Protein AF-W3VFC2-F1 (afdb_monomer)

Structure (mmCIF, N/CA/C/O backbone):
data_AF-W3VFC2-F1
#
_entry.id   AF-W3VFC2-F1
#
loop_
_atom_site.group_PDB
_atom_site.id
_atom_site.type_symbol
_atom_site.label_atom_id
_atom_site.label_alt_id
_atom_site.label_comp_id
_atom_site.label_asym_id
_atom_site.label_entity_id
_atom_site.label_seq_id
_atom_site.pdbx_PDB_ins_code
_atom_site.Cartn_x
_atom_site.Cartn_y
_atom_site.Cartn_z
_atom_site.occupancy
_atom_site.B_iso_or_equiv
_atom_site.auth_seq_id
_atom_site.auth_comp_id
_atom_site.auth_asym_id
_atom_site.auth_atom_id
_atom_site.pdbx_PDB_model_num
ATOM 1 N N . MET A 1 1 ? 10.521 -42.143 -81.896 1.00 33.47 1 MET A N 1
ATOM 2 C CA . MET A 1 1 ? 11.854 -41.775 -81.392 1.00 33.47 1 MET A CA 1
ATOM 3 C C . MET A 1 1 ? 11.714 -40.444 -80.685 1.00 33.47 1 MET A C 1
ATOM 5 O O . MET A 1 1 ? 11.110 -39.554 -81.259 1.00 33.47 1 MET A O 1
ATOM 9 N N . GLU A 1 2 ? 12.206 -40.425 -79.449 1.00 37.00 2 GLU A N 1
ATOM 10 C CA . GLU A 1 2 ? 12.542 -39.294 -78.570 1.00 37.00 2 GLU A CA 1
ATOM 11 C C . GLU A 1 2 ? 11.484 -38.229 -78.195 1.00 37.00 2 GLU A C 1
ATOM 13 O O . GLU A 1 2 ? 11.005 -37.481 -79.045 1.00 37.00 2 GLU A O 1
ATOM 18 N N . PRO A 1 3 ? 11.175 -38.105 -76.884 1.00 40.84 3 PRO A N 1
ATOM 19 C CA . PRO A 1 3 ? 10.612 -36.912 -76.263 1.00 40.84 3 PRO A CA 1
ATOM 20 C C . PRO A 1 3 ? 11.741 -35.994 -75.752 1.00 40.84 3 PRO A C 1
ATOM 22 O O . PRO A 1 3 ? 12.761 -36.477 -75.265 1.00 40.84 3 PRO A O 1
ATOM 25 N N . GLY A 1 4 ? 11.562 -34.673 -75.790 1.00 32.09 4 GLY A N 1
ATOM 26 C CA . GLY A 1 4 ? 12.553 -33.745 -75.243 1.00 32.09 4 GLY A CA 1
ATOM 27 C C . GLY A 1 4 ? 11.955 -32.399 -74.852 1.00 32.09 4 GLY A C 1
ATOM 28 O O . GLY A 1 4 ? 11.357 -31.730 -75.689 1.00 32.09 4 GLY A O 1
ATOM 29 N N . GLY A 1 5 ? 12.148 -32.013 -73.586 1.00 32.62 5 GLY A N 1
ATOM 30 C CA . GLY A 1 5 ? 11.971 -30.637 -73.112 1.00 32.62 5 GLY A CA 1
ATOM 31 C C . GLY A 1 5 ? 11.166 -30.482 -71.821 1.00 32.62 5 GLY A C 1
ATOM 32 O O . GLY A 1 5 ? 10.110 -29.862 -71.839 1.00 32.62 5 GLY A O 1
ATOM 33 N N . SER A 1 6 ? 11.643 -31.035 -70.700 1.00 37.56 6 SER A N 1
ATOM 34 C CA . SER A 1 6 ? 11.156 -30.686 -69.358 1.00 37.56 6 SER A CA 1
ATOM 35 C C . SER A 1 6 ? 11.934 -29.482 -68.814 1.00 37.56 6 SER A C 1
ATOM 37 O O . SER A 1 6 ? 13.111 -29.615 -68.474 1.00 37.56 6 SER A O 1
ATOM 39 N N . ASP A 1 7 ? 11.281 -28.328 -68.692 1.00 37.72 7 ASP A N 1
ATOM 40 C CA . ASP A 1 7 ? 11.824 -27.158 -67.993 1.00 37.72 7 ASP A CA 1
ATOM 41 C C . ASP A 1 7 ? 11.772 -27.374 -66.471 1.00 37.72 7 ASP A C 1
ATOM 43 O O . ASP A 1 7 ? 10.771 -27.097 -65.805 1.00 37.72 7 ASP A O 1
ATOM 47 N N . ALA A 1 8 ? 12.868 -27.877 -65.903 1.00 37.66 8 ALA A N 1
ATOM 48 C CA . ALA A 1 8 ? 13.096 -27.880 -64.463 1.00 37.66 8 ALA A CA 1
ATOM 49 C C . ALA A 1 8 ? 13.637 -26.507 -64.023 1.00 37.66 8 ALA A C 1
ATOM 51 O O . ALA A 1 8 ? 14.752 -26.117 -64.370 1.00 37.66 8 ALA A O 1
ATOM 52 N N . LYS A 1 9 ? 12.848 -25.764 -63.237 1.00 41.38 9 LYS A N 1
ATOM 53 C CA . LYS A 1 9 ? 13.334 -24.592 -62.489 1.00 41.38 9 LYS A CA 1
ATOM 54 C C . LYS A 1 9 ? 14.270 -25.048 -61.358 1.00 41.38 9 LYS A C 1
ATOM 56 O O . LYS A 1 9 ? 13.951 -26.033 -60.697 1.00 41.38 9 LYS A O 1
ATOM 61 N N . PRO A 1 10 ? 15.365 -24.322 -61.070 1.00 39.78 10 PRO A N 1
ATOM 62 C CA . PRO A 1 10 ? 16.246 -24.662 -59.962 1.00 39.78 10 PRO A CA 1
ATOM 63 C C . PRO A 1 10 ? 15.586 -24.328 -58.617 1.00 39.78 10 PRO A C 1
ATOM 65 O O . PRO A 1 10 ? 15.139 -23.199 -58.389 1.00 39.78 10 PRO A O 1
ATOM 68 N N . GLU A 1 11 ? 15.539 -25.321 -57.730 1.00 36.31 11 GLU A N 1
ATOM 69 C CA . GLU A 1 11 ? 15.162 -25.171 -56.325 1.00 36.31 11 GLU A CA 1
ATOM 70 C C . GLU A 1 11 ? 16.156 -24.242 -55.613 1.00 36.31 11 GLU A C 1
ATOM 72 O O . GLU A 1 11 ? 17.374 -24.411 -55.695 1.00 36.31 11 GLU A O 1
ATOM 77 N N . ARG A 1 12 ? 15.636 -23.224 -54.916 1.00 42.03 12 ARG A N 1
ATOM 78 C CA . ARG A 1 12 ? 16.442 -22.401 -54.007 1.00 42.03 12 ARG A CA 1
ATOM 79 C C . ARG A 1 12 ? 16.712 -23.186 -52.716 1.00 42.03 12 ARG A C 1
ATOM 81 O O . ARG A 1 12 ? 15.800 -23.865 -52.246 1.00 42.03 12 ARG A O 1
ATOM 88 N N . PRO A 1 13 ? 17.906 -23.056 -52.108 1.00 39.75 13 PRO A N 1
ATOM 89 C CA . PRO A 1 13 ? 18.219 -23.702 -50.836 1.00 39.75 13 PRO A CA 1
ATOM 90 C C . PRO A 1 13 ? 17.246 -23.252 -49.744 1.00 39.75 13 PRO A C 1
ATOM 92 O O . PRO A 1 13 ? 16.913 -22.067 -49.665 1.00 39.75 13 PRO A O 1
ATOM 95 N N . GLY A 1 14 ? 16.795 -24.213 -48.935 1.00 38.19 14 GLY A N 1
ATOM 96 C CA . GLY A 1 14 ? 15.775 -24.036 -47.907 1.00 38.19 14 GLY A CA 1
ATOM 97 C C . GLY A 1 14 ? 16.052 -22.862 -46.970 1.00 38.19 14 GLY A C 1
ATOM 98 O O . GLY A 1 14 ? 17.162 -22.700 -46.460 1.00 38.19 14 GLY A O 1
ATOM 99 N N . GLU A 1 15 ? 15.016 -22.053 -46.739 1.00 39.84 15 GLU A N 1
ATOM 100 C CA . GLU A 1 15 ? 15.002 -21.103 -45.630 1.00 39.84 15 GLU A CA 1
ATOM 101 C C . GLU A 1 15 ? 15.266 -21.872 -44.323 1.00 39.84 15 GLU A C 1
ATOM 103 O O . GLU A 1 15 ? 14.668 -22.935 -44.113 1.00 39.84 15 GLU A O 1
ATOM 108 N N . PRO A 1 16 ? 16.142 -21.371 -43.433 1.00 44.03 16 PRO A N 1
ATOM 109 C CA . PRO A 1 16 ? 16.277 -21.953 -42.108 1.00 44.03 16 PRO A CA 1
ATOM 110 C C . PRO A 1 16 ? 14.912 -21.914 -41.400 1.00 44.03 16 PRO A C 1
ATOM 112 O O . PRO A 1 16 ? 14.125 -20.992 -41.652 1.00 44.03 16 PRO A O 1
ATOM 115 N N . PRO A 1 17 ? 14.608 -22.892 -40.525 1.00 39.16 17 PRO A N 1
ATOM 116 C CA . PRO A 1 17 ? 13.325 -22.953 -39.842 1.00 39.16 17 PRO A CA 1
ATOM 117 C C . PRO A 1 17 ? 13.061 -21.617 -39.153 1.00 39.16 17 PRO A C 1
ATOM 119 O O . PRO A 1 17 ? 13.861 -21.174 -38.328 1.00 39.16 17 PRO A O 1
ATOM 122 N N . ARG A 1 18 ? 11.957 -20.955 -39.518 1.00 39.84 18 ARG A N 1
ATOM 123 C CA . ARG A 1 18 ? 11.511 -19.754 -38.813 1.00 39.84 18 ARG A CA 1
ATOM 124 C C . ARG A 1 18 ? 11.304 -20.143 -37.359 1.00 39.84 18 ARG A C 1
ATOM 126 O O . ARG A 1 18 ? 10.445 -20.976 -37.067 1.00 39.84 18 ARG A O 1
ATOM 133 N N . GLU A 1 19 ? 12.099 -19.551 -36.470 1.00 35.97 19 GLU A N 1
ATOM 134 C CA . GLU A 1 19 ? 11.816 -19.593 -35.042 1.00 35.97 19 GLU A CA 1
ATOM 135 C C . GLU A 1 19 ? 10.344 -19.203 -34.843 1.00 35.97 19 GLU A C 1
ATOM 137 O O . GLU A 1 19 ? 9.877 -18.246 -35.480 1.00 35.97 19 GLU A O 1
ATOM 142 N N . PRO A 1 20 ? 9.583 -19.939 -34.012 1.00 32.72 20 PRO A N 1
ATOM 143 C CA . PRO A 1 20 ? 8.235 -19.522 -33.679 1.00 32.72 20 PRO A CA 1
ATOM 144 C C . PRO A 1 20 ? 8.310 -18.087 -33.142 1.00 32.72 20 PRO A C 1
ATOM 146 O O . PRO A 1 20 ? 9.249 -17.761 -32.407 1.00 32.72 20 PRO A O 1
ATOM 149 N N . PRO A 1 21 ? 7.376 -17.203 -33.531 1.00 32.78 21 PRO A N 1
ATOM 150 C CA . PRO A 1 21 ? 7.400 -15.826 -33.069 1.00 32.78 21 PRO A CA 1
ATOM 151 C C . PRO A 1 21 ? 7.440 -15.845 -31.542 1.00 32.78 21 PRO A C 1
ATOM 153 O O . PRO A 1 21 ? 6.539 -16.399 -30.914 1.00 32.78 21 PRO A O 1
ATOM 156 N N . ARG A 1 22 ? 8.501 -15.274 -30.952 1.00 40.50 22 ARG A N 1
ATOM 157 C CA . ARG A 1 22 ? 8.545 -15.009 -29.512 1.00 40.50 22 ARG A CA 1
ATOM 158 C C . ARG A 1 22 ? 7.246 -14.293 -29.178 1.00 40.50 22 ARG A C 1
ATOM 160 O O . ARG A 1 22 ? 6.983 -13.239 -29.767 1.00 40.50 22 ARG A O 1
ATOM 167 N N . GLU A 1 23 ? 6.426 -14.890 -28.315 1.00 37.06 23 GLU A N 1
ATOM 168 C CA . GLU A 1 23 ? 5.219 -14.245 -27.810 1.00 37.06 23 GLU A CA 1
ATOM 169 C C . GLU A 1 23 ? 5.629 -12.849 -27.360 1.00 37.06 23 GLU A C 1
ATOM 171 O O . GLU A 1 23 ? 6.490 -12.672 -26.497 1.00 37.06 23 GLU A O 1
ATOM 176 N N . THR A 1 24 ? 5.127 -11.843 -28.066 1.00 46.38 24 THR A N 1
ATOM 177 C CA . THR A 1 24 ? 5.468 -10.459 -27.782 1.00 46.38 24 THR A CA 1
ATOM 178 C C . THR A 1 24 ? 4.823 -10.175 -26.443 1.00 46.38 24 THR A C 1
ATOM 180 O O . THR A 1 24 ? 3.599 -10.065 -26.378 1.00 46.38 24 THR A O 1
ATOM 183 N N . GLU A 1 25 ? 5.626 -10.138 -25.375 1.00 54.00 25 GLU A N 1
ATOM 184 C CA . GLU A 1 25 ? 5.139 -9.826 -24.036 1.00 54.00 25 GLU A CA 1
ATOM 185 C C . GLU A 1 25 ? 4.263 -8.578 -24.130 1.00 54.00 25 GLU A C 1
ATOM 187 O O . GLU A 1 25 ? 4.709 -7.500 -24.549 1.00 54.00 25 GLU A O 1
ATOM 192 N N . ARG A 1 26 ? 2.973 -8.753 -23.825 1.00 59.34 26 ARG A N 1
ATOM 193 C CA . ARG A 1 26 ? 2.005 -7.662 -23.813 1.00 59.34 26 ARG A CA 1
ATOM 194 C C . ARG A 1 26 ? 2.424 -6.732 -22.684 1.00 59.34 26 ARG A C 1
ATOM 196 O O . ARG A 1 26 ? 2.193 -7.032 -21.525 1.00 59.34 26 ARG A O 1
ATOM 203 N N . THR A 1 27 ? 3.107 -5.652 -23.030 1.00 61.19 27 THR A N 1
ATOM 204 C CA . THR A 1 27 ? 3.566 -4.605 -22.110 1.00 61.19 27 THR A CA 1
ATOM 205 C C . THR A 1 27 ? 2.562 -3.460 -22.105 1.00 61.19 27 THR A C 1
ATOM 207 O O . THR A 1 27 ? 1.835 -3.272 -23.088 1.00 61.19 27 THR A O 1
ATOM 210 N N . VAL A 1 28 ? 2.526 -2.657 -21.036 1.00 62.25 28 VAL A N 1
ATOM 211 C CA . VAL A 1 28 ? 1.750 -1.407 -21.036 1.00 62.25 28 VAL A CA 1
ATOM 212 C C . VAL A 1 28 ? 2.335 -0.449 -22.073 1.00 62.25 28 VAL A C 1
ATOM 214 O O . VAL A 1 28 ? 3.290 0.290 -21.822 1.00 62.25 28 VAL A O 1
ATOM 217 N N . ARG A 1 29 ? 1.727 -0.441 -23.259 1.00 62.16 29 ARG A N 1
ATOM 218 C CA . ARG A 1 29 ? 1.921 0.586 -24.281 1.00 62.16 29 ARG A CA 1
ATOM 219 C C . ARG A 1 29 ? 0.739 1.534 -24.229 1.00 62.16 29 ARG A C 1
ATOM 221 O O . ARG A 1 29 ? -0.320 1.242 -24.776 1.00 62.16 29 ARG A O 1
ATOM 228 N N . LEU A 1 30 ? 0.914 2.658 -23.536 1.00 61.59 30 LEU A N 1
ATOM 229 C CA . LEU A 1 30 ? -0.046 3.756 -23.588 1.00 61.59 30 LEU A CA 1
ATOM 230 C C . LEU A 1 30 ? 0.128 4.464 -24.937 1.00 61.59 30 LEU A C 1
ATOM 232 O O . LEU A 1 30 ? 0.836 5.469 -25.059 1.00 61.59 30 LEU A O 1
ATOM 236 N N . ASP A 1 31 ? -0.499 3.895 -25.965 1.00 55.12 31 ASP A N 1
ATOM 237 C CA . ASP A 1 31 ? -0.480 4.386 -27.340 1.00 55.12 31 ASP A CA 1
ATOM 238 C C . ASP A 1 31 ? -1.384 5.626 -27.459 1.00 55.12 31 ASP A C 1
ATOM 240 O O . ASP A 1 31 ? -2.518 5.566 -27.948 1.00 55.12 31 ASP A O 1
ATOM 244 N N . GLY A 1 32 ? -0.881 6.773 -26.995 1.00 48.44 32 GLY A N 1
ATOM 245 C CA . GLY A 1 32 ? -1.408 8.084 -27.381 1.00 48.44 32 GLY A CA 1
ATOM 246 C C . GLY A 1 32 ? -1.714 9.054 -26.241 1.00 48.44 32 GLY A C 1
ATOM 247 O O . GLY A 1 32 ? -2.781 9.025 -25.644 1.00 48.44 32 GLY A O 1
ATOM 248 N N . ARG A 1 33 ? -0.781 9.998 -26.063 1.00 47.88 33 ARG A N 1
ATOM 249 C CA . ARG A 1 33 ? -0.918 11.359 -25.510 1.00 47.88 33 ARG A CA 1
ATOM 250 C C . ARG A 1 33 ? -1.716 11.522 -24.222 1.00 47.88 33 ARG A C 1
ATOM 252 O O . ARG A 1 33 ? -2.817 12.062 -24.184 1.00 47.88 33 ARG A O 1
ATOM 259 N N . LEU A 1 34 ? -0.971 11.357 -23.146 1.00 51.03 34 LEU A N 1
ATOM 260 C CA . LEU A 1 34 ? -1.173 12.147 -21.950 1.00 51.03 34 LEU A CA 1
ATOM 261 C C . LEU A 1 34 ? -0.471 13.536 -22.020 1.00 51.03 34 LEU A C 1
ATOM 263 O O . LEU A 1 34 ? -0.164 14.131 -20.997 1.00 51.03 34 LEU A O 1
ATOM 267 N N . SER A 1 35 ? -0.196 14.095 -23.216 1.00 42.38 35 SER A N 1
ATOM 268 C CA . SER A 1 35 ? 0.345 15.463 -23.378 1.00 42.38 35 SER A CA 1
ATOM 269 C C . SER A 1 35 ? -0.738 16.526 -23.516 1.00 42.38 35 SER A C 1
ATOM 271 O O . SER A 1 35 ? -1.546 16.524 -24.442 1.00 42.38 35 SER A O 1
ATOM 273 N N . GLY A 1 36 ? -0.669 17.526 -22.639 1.00 45.62 36 GLY A N 1
ATOM 274 C CA . GLY A 1 36 ? -0.924 18.933 -22.964 1.00 45.62 36 GLY A CA 1
ATOM 275 C C . GLY A 1 36 ? -2.371 19.410 -23.119 1.00 45.62 36 GLY A C 1
ATOM 276 O O . GLY A 1 36 ? -2.608 20.586 -22.864 1.00 45.62 36 GLY A O 1
ATOM 277 N N . ARG A 1 37 ? -3.349 18.565 -23.486 1.00 48.34 37 ARG A N 1
ATOM 278 C CA . ARG A 1 37 ? -4.789 18.947 -23.503 1.00 48.34 37 ARG A CA 1
ATOM 279 C C . ARG A 1 37 ? -5.784 17.853 -23.072 1.00 48.34 37 ARG A C 1
ATOM 281 O O . ARG A 1 37 ? -6.972 18.147 -23.019 1.00 48.34 37 ARG A O 1
ATOM 288 N N . GLY A 1 38 ? 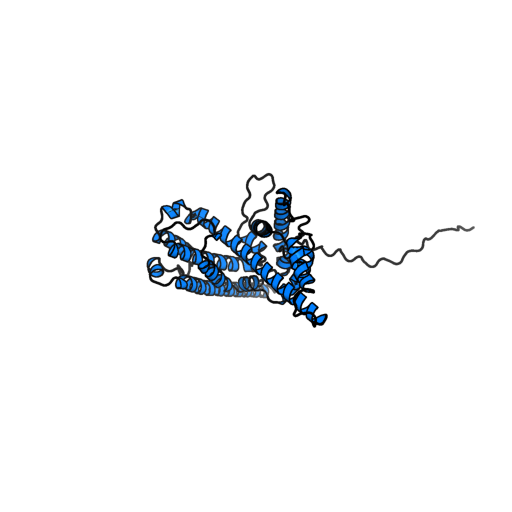-5.307 16.641 -22.754 1.00 53.94 38 GLY A N 1
ATOM 289 C CA . GLY A 1 38 ? -6.019 15.530 -22.089 1.00 53.94 38 GLY A CA 1
ATOM 290 C C . GLY A 1 38 ? -7.534 15.447 -22.304 1.00 53.94 38 GLY A C 1
ATOM 291 O O . GLY A 1 38 ? -8.294 15.791 -21.395 1.00 53.94 38 GLY A O 1
ATOM 292 N N . ARG A 1 39 ? -7.990 14.966 -23.471 1.00 62.88 39 ARG A N 1
ATOM 293 C CA . ARG A 1 39 ? -9.428 14.735 -23.670 1.00 62.88 39 ARG A CA 1
ATOM 294 C C . ARG A 1 39 ? -9.893 13.610 -22.729 1.00 62.88 39 ARG A C 1
ATOM 296 O O . ARG A 1 39 ? -9.151 12.650 -22.512 1.00 62.88 39 ARG A O 1
ATOM 303 N N . PRO A 1 40 ? -11.119 13.675 -22.179 1.00 67.88 40 PRO A N 1
ATOM 304 C CA . PRO A 1 40 ? -11.642 12.630 -21.291 1.00 67.88 40 PRO A CA 1
ATOM 305 C C . PRO A 1 40 ? -11.616 11.211 -21.889 1.00 67.88 40 PRO A C 1
ATOM 307 O O . PRO A 1 40 ? -11.478 10.229 -21.156 1.00 67.88 40 PRO A O 1
ATOM 310 N N . GLU A 1 41 ? -11.730 11.101 -23.213 1.00 71.38 41 GLU A N 1
ATOM 311 C CA . GLU A 1 41 ? -11.682 9.844 -23.968 1.00 71.38 41 GLU A CA 1
ATOM 312 C C . GLU A 1 41 ? -10.297 9.184 -23.906 1.00 71.38 41 GLU A C 1
ATOM 314 O O . GLU A 1 41 ? -10.212 7.989 -23.625 1.00 71.38 41 GLU A O 1
ATOM 319 N N . ASP A 1 42 ? -9.221 9.964 -24.042 1.00 70.31 42 ASP A N 1
ATOM 320 C CA . ASP A 1 42 ? -7.834 9.478 -23.983 1.00 70.31 42 ASP A CA 1
ATOM 321 C C . ASP A 1 42 ? -7.506 8.936 -22.586 1.00 70.31 42 ASP A C 1
ATOM 323 O O . ASP A 1 42 ? -6.965 7.843 -22.426 1.00 70.31 42 ASP A O 1
ATOM 327 N N . VAL A 1 43 ? -7.937 9.655 -21.544 1.00 69.62 43 VAL A N 1
ATOM 328 C CA . VAL A 1 43 ? -7.799 9.215 -20.146 1.00 69.62 43 VAL A CA 1
ATOM 329 C C . VAL A 1 43 ? -8.599 7.934 -19.890 1.00 69.62 43 VAL A C 1
ATOM 331 O O . VAL A 1 43 ? -8.170 7.065 -19.131 1.00 69.62 43 VAL A O 1
ATOM 334 N N . THR A 1 44 ? -9.772 7.797 -20.509 1.00 73.44 44 THR A N 1
ATOM 335 C CA . THR A 1 44 ? -10.604 6.592 -20.385 1.00 73.44 44 THR A CA 1
ATOM 336 C C . THR A 1 44 ? -9.956 5.399 -21.086 1.00 73.44 44 THR A C 1
ATOM 338 O O . THR A 1 44 ? -9.941 4.302 -20.524 1.00 73.44 44 THR A O 1
ATOM 341 N N . LYS A 1 45 ? -9.369 5.615 -22.268 1.00 75.69 45 LYS A N 1
ATOM 342 C CA . LYS A 1 45 ? -8.607 4.604 -23.006 1.00 75.69 45 LYS A CA 1
ATOM 343 C C . LYS A 1 45 ? -7.380 4.144 -22.211 1.00 75.69 45 LYS A C 1
ATOM 345 O O . LYS A 1 45 ? -7.250 2.949 -21.967 1.00 75.69 45 LYS A O 1
ATOM 350 N N . ALA A 1 46 ? -6.578 5.075 -21.693 1.00 74.62 46 ALA A N 1
ATOM 351 C CA . ALA A 1 46 ? -5.398 4.772 -20.879 1.00 74.62 46 ALA A CA 1
ATOM 352 C C . ALA A 1 46 ? -5.737 3.965 -19.612 1.00 74.62 46 ALA A C 1
ATOM 354 O O . ALA A 1 46 ? -5.056 2.999 -19.277 1.00 74.62 46 ALA A O 1
ATOM 355 N N . LYS A 1 47 ? -6.841 4.307 -18.929 1.00 75.25 47 LYS A N 1
ATOM 356 C CA . LYS A 1 47 ? -7.343 3.532 -17.776 1.00 75.25 47 LYS A CA 1
ATOM 357 C C . LYS A 1 47 ? -7.676 2.093 -18.149 1.00 75.25 47 LYS A C 1
ATOM 359 O O . LYS A 1 47 ? -7.415 1.189 -17.362 1.00 75.25 47 LYS A O 1
ATOM 364 N N . ARG A 1 48 ? -8.265 1.885 -19.329 1.00 76.25 48 ARG A N 1
ATOM 365 C CA . ARG A 1 48 ? -8.603 0.552 -19.828 1.00 76.25 48 ARG A CA 1
ATOM 366 C C . ARG A 1 48 ? -7.353 -0.243 -20.196 1.00 76.25 48 ARG A C 1
ATOM 368 O O . ARG A 1 48 ? -7.272 -1.403 -19.818 1.00 76.25 48 ARG A O 1
ATOM 375 N N . GLU A 1 49 ? -6.408 0.369 -20.903 1.00 79.44 49 GLU A N 1
ATOM 376 C CA . GLU A 1 49 ? -5.150 -0.274 -21.306 1.00 79.44 49 GLU A CA 1
ATOM 377 C C . GLU A 1 49 ? -4.335 -0.723 -20.085 1.00 79.44 49 GLU A C 1
ATOM 379 O O . GLU A 1 49 ? -3.957 -1.889 -20.013 1.00 79.44 49 GLU A O 1
ATOM 384 N N . ILE A 1 50 ? -4.164 0.146 -19.080 1.00 80.81 50 ILE A N 1
ATOM 385 C CA . ILE A 1 50 ? -3.471 -0.214 -17.831 1.00 80.81 50 ILE A CA 1
ATOM 386 C C . ILE A 1 50 ? -4.199 -1.330 -17.074 1.00 80.81 50 ILE A C 1
ATOM 388 O O . ILE A 1 50 ? -3.557 -2.266 -16.610 1.00 80.81 50 ILE A O 1
ATOM 392 N N . ALA A 1 51 ? -5.528 -1.264 -16.951 1.00 77.94 51 ALA A N 1
ATOM 393 C CA . ALA A 1 51 ? -6.275 -2.299 -16.236 1.00 77.94 51 ALA A CA 1
ATOM 394 C C . ALA A 1 51 ? -6.141 -3.677 -16.910 1.00 77.94 51 ALA A C 1
ATOM 396 O O . ALA A 1 51 ? -5.899 -4.665 -16.225 1.00 77.94 51 ALA A O 1
ATOM 397 N N . LEU A 1 52 ? -6.252 -3.733 -18.244 1.00 81.75 52 LEU A N 1
ATOM 398 C CA . LEU A 1 52 ? -6.084 -4.975 -19.009 1.00 81.75 52 LEU A CA 1
ATOM 399 C C . LEU A 1 52 ? -4.673 -5.546 -18.873 1.00 81.75 52 LEU A C 1
ATOM 401 O O . LEU A 1 52 ? -4.504 -6.756 -18.774 1.00 81.75 52 LEU A O 1
ATOM 405 N N . ALA A 1 53 ? -3.667 -4.679 -18.867 1.00 83.56 53 ALA A N 1
ATOM 406 C CA . ALA A 1 53 ? -2.286 -5.092 -18.704 1.00 83.56 53 ALA A CA 1
ATOM 407 C C . ALA A 1 53 ? -2.000 -5.640 -17.300 1.00 83.56 53 ALA A C 1
ATOM 409 O O . ALA A 1 53 ? -1.286 -6.628 -17.150 1.00 83.56 53 ALA A O 1
ATOM 410 N N . PHE A 1 54 ? -2.613 -5.060 -16.266 1.00 86.62 54 PHE A N 1
ATOM 411 C CA . PHE A 1 54 ? -2.490 -5.578 -14.906 1.00 86.62 54 PHE A CA 1
ATOM 412 C C . PHE A 1 54 ? -3.163 -6.938 -14.700 1.00 86.62 54 PHE A C 1
ATOM 414 O O . PHE A 1 54 ? -2.745 -7.711 -13.837 1.00 86.62 54 PHE A O 1
ATOM 421 N N . ASP A 1 55 ? -4.159 -7.282 -15.516 1.00 84.56 55 ASP A N 1
ATOM 422 C CA . ASP A 1 55 ? -4.783 -8.606 -15.468 1.00 84.56 55 ASP A CA 1
ATOM 423 C C . ASP A 1 55 ? -3.860 -9.725 -15.999 1.00 84.56 55 ASP A C 1
ATOM 425 O O . ASP A 1 55 ? -4.132 -10.900 -15.751 1.00 84.56 55 ASP A O 1
ATOM 429 N N . LEU A 1 56 ? -2.716 -9.384 -16.614 1.00 87.75 56 LEU A N 1
ATOM 430 C CA . LEU A 1 56 ? -1.676 -10.338 -17.032 1.00 87.75 56 LEU A CA 1
ATOM 431 C C . LEU A 1 56 ? -0.819 -10.869 -15.872 1.00 87.75 56 LEU A C 1
ATOM 433 O O . LEU A 1 56 ? 0.032 -11.728 -16.087 1.00 87.75 56 LEU A O 1
ATOM 437 N N . ALA A 1 57 ? -1.017 -10.393 -14.640 1.00 88.56 57 ALA A N 1
ATOM 438 C CA . ALA A 1 57 ? -0.206 -10.806 -13.494 1.00 88.56 57 ALA A CA 1
ATOM 439 C C . ALA A 1 57 ? -0.180 -12.335 -13.260 1.00 88.56 57 ALA A C 1
ATOM 441 O O . ALA A 1 57 ? 0.849 -12.850 -12.835 1.00 88.56 57 ALA A O 1
ATOM 442 N N . ASP A 1 58 ? -1.236 -13.084 -13.615 1.00 89.69 58 ASP A N 1
ATOM 443 C CA . ASP A 1 58 ? -1.222 -14.559 -13.507 1.00 89.69 58 ASP A CA 1
ATOM 444 C C . ASP A 1 58 ? -0.210 -15.212 -14.451 1.00 89.69 58 ASP A C 1
ATOM 446 O O . ASP A 1 58 ? 0.353 -16.260 -14.140 1.00 89.69 58 ASP A O 1
ATOM 450 N N . GLU A 1 59 ? 0.015 -14.626 -15.628 1.00 91.50 59 GLU A N 1
ATOM 451 C CA . GLU A 1 59 ? 0.973 -15.153 -16.601 1.00 91.50 59 GLU A CA 1
ATOM 452 C C . GLU A 1 59 ? 2.400 -15.015 -16.067 1.00 91.50 59 GLU A C 1
ATOM 454 O O . GLU A 1 59 ? 3.208 -15.934 -16.188 1.00 91.50 59 GLU A O 1
ATOM 459 N N . PHE A 1 60 ? 2.688 -13.896 -15.400 1.00 93.25 60 PHE A N 1
ATOM 460 C CA . PHE A 1 60 ? 3.978 -13.648 -14.766 1.00 93.25 60 PHE A CA 1
ATOM 461 C C . PHE A 1 60 ? 4.168 -14.453 -13.477 1.00 93.25 60 PHE A C 1
ATOM 463 O O . PHE A 1 60 ? 5.283 -14.909 -13.215 1.00 93.25 60 PHE A O 1
ATOM 470 N N . ALA A 1 61 ? 3.102 -14.681 -12.706 1.00 91.25 61 ALA A N 1
ATOM 471 C CA . ALA A 1 61 ? 3.154 -15.499 -11.498 1.00 91.25 61 ALA A CA 1
ATOM 472 C C . ALA A 1 61 ? 3.668 -16.917 -11.797 1.00 91.25 61 ALA A C 1
ATOM 474 O O . ALA A 1 61 ? 4.534 -17.410 -11.087 1.00 91.25 61 ALA A O 1
ATOM 475 N N . LYS A 1 62 ? 3.256 -17.528 -12.920 1.00 91.00 62 LYS A N 1
ATOM 476 C CA . LYS A 1 62 ? 3.692 -18.883 -13.332 1.00 91.00 62 LYS A CA 1
ATOM 477 C C . LYS A 1 62 ? 5.209 -19.060 -13.469 1.00 91.00 62 LYS A C 1
ATOM 479 O O . LYS A 1 62 ? 5.690 -20.188 -13.421 1.00 91.00 62 LYS A O 1
ATOM 484 N N . ARG A 1 63 ? 5.948 -17.972 -13.695 1.00 90.12 63 ARG A N 1
ATOM 485 C CA . ARG A 1 63 ? 7.411 -17.965 -13.867 1.00 90.12 63 ARG A CA 1
ATOM 486 C C . ARG A 1 63 ? 8.151 -17.243 -12.742 1.00 90.12 63 ARG A C 1
ATOM 488 O O . ARG A 1 63 ? 9.366 -17.092 -12.824 1.00 90.12 63 ARG A O 1
ATOM 495 N N . THR A 1 64 ? 7.436 -16.792 -11.714 1.00 88.69 64 THR A N 1
ATOM 496 C CA . THR A 1 64 ? 8.013 -16.100 -10.560 1.00 88.69 64 THR A CA 1
ATOM 497 C C . THR A 1 64 ? 7.988 -17.023 -9.350 1.00 88.69 64 THR A C 1
ATOM 499 O O . THR A 1 64 ? 7.046 -17.781 -9.156 1.00 88.69 64 THR A O 1
ATOM 502 N N . VAL A 1 65 ? 9.026 -16.961 -8.520 1.00 88.81 65 VAL A N 1
ATOM 503 C CA . VAL A 1 65 ? 9.081 -17.721 -7.268 1.00 88.81 65 VAL A CA 1
ATOM 504 C C . VAL A 1 65 ? 8.482 -16.887 -6.133 1.00 88.81 65 VAL A C 1
ATOM 506 O O . VAL A 1 65 ? 8.836 -15.717 -5.966 1.00 88.81 65 VAL A O 1
ATOM 509 N N . ALA A 1 66 ? 7.605 -17.507 -5.339 1.00 89.88 66 ALA A N 1
ATOM 510 C CA . ALA A 1 66 ? 7.048 -16.927 -4.116 1.00 89.88 66 ALA A CA 1
ATOM 511 C C . ALA A 1 66 ? 8.139 -16.481 -3.122 1.00 89.88 66 ALA A C 1
ATOM 513 O O . ALA A 1 66 ? 9.251 -17.017 -3.101 1.00 89.88 66 ALA A O 1
ATOM 514 N N . GLY A 1 67 ? 7.817 -15.514 -2.266 1.00 90.75 67 GLY A N 1
ATOM 515 C CA . GLY A 1 67 ? 8.756 -14.883 -1.337 1.00 90.75 67 GLY A CA 1
ATOM 516 C C . GLY A 1 67 ? 9.522 -13.701 -1.939 1.00 90.75 67 GLY A C 1
ATOM 517 O O . GLY A 1 67 ? 10.397 -13.132 -1.276 1.00 90.75 67 GLY A O 1
ATOM 518 N N . SER A 1 68 ? 9.185 -13.308 -3.170 1.00 91.44 68 SER A N 1
ATOM 519 C CA . SER A 1 68 ? 9.722 -12.126 -3.837 1.00 91.44 68 SER A CA 1
ATOM 520 C C . SER A 1 68 ? 8.645 -11.432 -4.678 1.00 91.44 68 SER A C 1
ATOM 522 O O . SER A 1 68 ? 7.770 -12.103 -5.230 1.00 91.44 68 SER A O 1
ATOM 524 N N . PRO A 1 69 ? 8.682 -10.094 -4.797 1.00 94.88 69 PRO A N 1
ATOM 525 C CA . PRO A 1 69 ? 7.797 -9.389 -5.715 1.00 94.88 69 PRO A CA 1
ATOM 526 C C . PRO A 1 69 ? 8.006 -9.845 -7.166 1.00 94.88 69 PRO A C 1
ATOM 528 O O . PRO A 1 69 ? 9.122 -10.160 -7.579 1.00 94.88 69 PRO A O 1
ATOM 531 N N . MET A 1 70 ? 6.943 -9.816 -7.969 1.00 95.19 70 MET A N 1
ATOM 532 C CA . MET A 1 70 ? 6.966 -10.126 -9.400 1.00 95.19 70 MET A CA 1
ATOM 533 C C . MET A 1 70 ? 7.652 -8.997 -10.185 1.00 95.19 70 MET A C 1
ATOM 535 O O . MET A 1 70 ? 7.003 -8.190 -10.853 1.00 95.19 70 MET A O 1
ATOM 539 N N . TRP A 1 71 ? 8.981 -8.922 -10.084 1.00 94.19 71 TRP A N 1
ATOM 540 C CA . TRP A 1 71 ? 9.808 -7.869 -10.683 1.00 94.19 71 TRP A CA 1
ATOM 541 C C . TRP A 1 71 ? 9.613 -7.733 -12.186 1.00 94.19 71 TRP A C 1
ATOM 543 O O . TRP A 1 71 ? 9.442 -6.622 -12.678 1.00 94.19 71 TRP A O 1
ATOM 553 N N . ASP A 1 72 ? 9.567 -8.856 -12.899 1.00 93.19 72 ASP A N 1
ATOM 554 C CA . ASP A 1 72 ? 9.384 -8.870 -14.351 1.00 93.19 72 ASP A CA 1
ATOM 555 C C . ASP A 1 72 ? 8.011 -8.306 -14.741 1.00 93.19 72 ASP A C 1
ATOM 557 O O . ASP A 1 72 ? 7.889 -7.569 -15.718 1.00 93.19 72 ASP A O 1
ATOM 561 N N . TYR A 1 73 ? 6.977 -8.600 -13.946 1.00 93.75 73 TYR A N 1
ATOM 562 C CA . TYR A 1 73 ? 5.641 -8.039 -14.142 1.00 93.75 73 TYR A CA 1
ATOM 563 C C . TYR A 1 73 ? 5.642 -6.531 -13.912 1.00 93.75 73 TYR A C 1
ATOM 565 O O . TYR A 1 73 ? 5.105 -5.787 -14.728 1.00 93.75 73 TYR A O 1
ATOM 573 N N . MET A 1 74 ? 6.260 -6.059 -12.829 1.00 92.88 74 MET A N 1
ATOM 574 C CA . MET A 1 74 ? 6.323 -4.626 -12.552 1.00 92.88 74 MET A CA 1
ATOM 575 C C . MET A 1 74 ? 7.123 -3.882 -13.622 1.00 92.88 74 MET A C 1
ATOM 577 O O . MET A 1 74 ? 6.650 -2.868 -14.119 1.00 92.88 74 MET A O 1
ATOM 581 N N . GLU A 1 75 ? 8.275 -4.400 -14.051 1.00 90.75 75 GLU A N 1
ATOM 582 C CA . GLU A 1 75 ? 9.051 -3.808 -15.147 1.00 90.75 75 GLU A CA 1
ATOM 583 C C . GLU A 1 75 ? 8.225 -3.699 -16.441 1.00 90.75 75 GLU A C 1
ATOM 585 O O . GLU A 1 75 ? 8.265 -2.672 -17.121 1.00 90.75 75 GLU A O 1
ATOM 590 N N . ALA A 1 76 ? 7.468 -4.747 -16.773 1.00 88.00 76 ALA A N 1
ATOM 591 C CA . ALA A 1 76 ? 6.698 -4.826 -18.009 1.00 88.00 76 ALA A CA 1
ATOM 592 C C . ALA A 1 76 ? 5.391 -4.012 -17.981 1.00 88.00 76 ALA A C 1
ATOM 594 O O . ALA A 1 76 ? 4.970 -3.485 -19.018 1.00 88.00 76 ALA A O 1
ATOM 595 N N . GLN A 1 77 ? 4.725 -3.947 -16.822 1.00 88.75 77 GLN A N 1
ATOM 596 C CA . GLN A 1 77 ? 3.355 -3.441 -16.707 1.00 88.75 77 GLN A CA 1
ATOM 597 C C . GLN A 1 77 ? 3.230 -2.142 -15.920 1.00 88.75 77 GLN A C 1
ATOM 599 O O . GLN A 1 77 ? 2.278 -1.392 -16.136 1.00 88.75 77 GLN A O 1
ATOM 604 N N . TRP A 1 78 ? 4.139 -1.831 -14.996 1.00 90.12 78 TRP A N 1
ATOM 605 C CA . TRP A 1 78 ? 4.047 -0.547 -14.313 1.00 90.12 78 TRP A CA 1
ATOM 606 C C . TRP A 1 78 ? 4.443 0.579 -15.265 1.00 90.12 78 TRP A C 1
ATOM 608 O O . TRP A 1 78 ? 5.369 0.439 -16.066 1.00 90.12 78 TRP A O 1
ATOM 618 N N . PRO A 1 79 ? 3.760 1.731 -15.193 1.00 85.31 79 PRO A N 1
ATOM 619 C CA . PRO A 1 79 ? 3.955 2.806 -16.148 1.00 85.31 79 PRO A CA 1
ATOM 620 C C . PRO A 1 79 ? 5.180 3.663 -15.785 1.00 85.31 79 PRO A C 1
ATOM 622 O O . PRO A 1 79 ? 5.090 4.884 -15.638 1.00 85.31 79 PRO A O 1
ATOM 625 N N . TYR A 1 80 ? 6.346 3.034 -15.658 1.00 84.69 80 TYR A N 1
ATOM 626 C CA . TYR A 1 80 ? 7.612 3.729 -15.462 1.00 84.69 80 TYR A CA 1
ATOM 627 C C . TYR A 1 80 ? 7.973 4.582 -16.682 1.00 84.69 80 TYR A C 1
ATOM 629 O O . TYR A 1 80 ? 7.732 4.209 -17.829 1.00 84.69 80 TYR A O 1
ATOM 637 N N . GLY A 1 81 ? 8.560 5.749 -16.433 1.00 75.69 81 GLY A N 1
ATOM 638 C CA . GLY A 1 81 ? 8.996 6.715 -17.439 1.00 75.69 81 GLY A CA 1
ATOM 639 C C . GLY A 1 81 ? 7.877 7.552 -18.060 1.00 75.69 81 GLY A C 1
ATOM 640 O O . GLY A 1 81 ? 8.182 8.447 -18.847 1.00 75.69 81 GLY A O 1
ATOM 641 N N . TYR A 1 82 ? 6.603 7.320 -17.715 1.00 76.75 82 TYR A N 1
ATOM 642 C CA . TYR A 1 82 ? 5.504 8.118 -18.258 1.00 76.75 82 TYR A CA 1
ATOM 643 C C . TYR A 1 82 ? 5.441 9.510 -17.606 1.00 76.75 82 TYR A C 1
ATOM 645 O O . TYR A 1 82 ? 5.400 9.621 -16.380 1.00 76.75 82 TYR A O 1
ATOM 653 N N . PRO A 1 83 ? 5.405 10.589 -18.404 1.00 62.47 83 PRO A N 1
ATOM 654 C CA . PRO A 1 83 ? 5.600 11.942 -17.889 1.00 62.47 83 PRO A CA 1
ATOM 655 C C . PRO A 1 83 ? 4.335 12.698 -17.461 1.00 62.47 83 PRO A C 1
ATOM 657 O O . PRO A 1 83 ? 4.356 13.921 -17.321 1.00 62.47 83 PRO A O 1
ATOM 660 N N . ASP A 1 84 ? 3.214 12.002 -17.303 1.00 71.06 84 ASP A N 1
ATOM 661 C CA . ASP A 1 84 ? 1.913 12.645 -17.165 1.00 71.06 84 ASP A CA 1
ATOM 662 C C . ASP A 1 84 ? 1.445 12.854 -15.721 1.00 71.06 84 ASP A C 1
ATOM 664 O O . ASP A 1 84 ? 1.603 12.005 -14.849 1.00 71.06 84 ASP A O 1
ATOM 668 N N . ARG A 1 85 ? 0.759 13.978 -15.491 1.00 67.75 85 ARG A N 1
ATOM 669 C CA . ARG A 1 85 ? 0.202 14.354 -14.184 1.00 67.75 85 ARG A CA 1
ATOM 670 C C . ARG A 1 85 ? -1.059 13.586 -13.778 1.00 67.75 85 ARG A C 1
ATOM 672 O O . ARG A 1 85 ? -1.392 13.575 -12.599 1.00 67.75 85 ARG A O 1
ATOM 679 N N . ALA A 1 86 ? -1.806 13.019 -14.724 1.00 74.56 86 ALA A N 1
ATOM 680 C CA . ALA A 1 86 ? -2.952 12.150 -14.462 1.00 74.56 86 ALA A CA 1
ATOM 681 C C . ALA A 1 86 ? -2.532 10.686 -14.268 1.00 74.56 86 ALA A C 1
ATOM 683 O O . ALA A 1 86 ? -3.356 9.884 -13.825 1.00 74.56 86 ALA A O 1
ATOM 684 N N . LEU A 1 87 ? -1.259 10.350 -14.508 1.00 78.69 87 LEU A N 1
ATOM 685 C CA . LEU A 1 87 ? -0.699 9.029 -14.249 1.00 78.69 87 LEU A CA 1
ATOM 686 C C . LEU A 1 87 ? -1.027 8.485 -12.849 1.00 78.69 87 LEU A C 1
ATOM 688 O O . LEU A 1 87 ? -1.450 7.334 -12.782 1.00 78.69 87 LEU A O 1
ATOM 692 N N . PRO A 1 88 ? -0.951 9.270 -11.753 1.00 81.56 88 PRO A N 1
ATOM 693 C CA . PRO A 1 88 ? -1.346 8.795 -10.429 1.00 81.56 88 PRO A CA 1
ATOM 694 C C . PRO A 1 88 ? -2.804 8.317 -10.367 1.00 81.56 88 PRO A C 1
ATOM 696 O O . PRO A 1 88 ? -3.077 7.240 -9.845 1.00 81.56 88 PRO A O 1
ATOM 699 N N . ASP A 1 89 ? -3.749 9.077 -10.940 1.00 82.25 89 ASP A N 1
ATOM 700 C CA . ASP A 1 89 ? -5.173 8.697 -10.972 1.00 82.25 89 ASP A CA 1
ATOM 701 C C . ASP A 1 89 ? -5.404 7.477 -11.871 1.00 82.25 89 ASP A C 1
ATOM 703 O O . ASP A 1 89 ? -6.199 6.600 -11.531 1.00 82.25 89 ASP A O 1
ATOM 707 N N . ILE A 1 90 ? -4.715 7.404 -13.012 1.00 82.94 90 ILE A N 1
ATOM 708 C CA . ILE A 1 90 ? -4.841 6.287 -13.953 1.00 82.94 90 ILE A CA 1
ATOM 709 C C . ILE A 1 90 ? -4.286 5.005 -13.329 1.00 82.94 90 ILE A C 1
ATOM 711 O O . ILE A 1 90 ? -4.994 4.000 -13.309 1.00 82.94 90 ILE A O 1
ATOM 715 N N . PHE A 1 91 ? -3.075 5.052 -12.771 1.00 88.00 91 PHE A N 1
ATOM 716 C CA . PHE A 1 91 ? -2.428 3.927 -12.101 1.00 88.00 91 PHE A CA 1
ATOM 717 C C . PHE A 1 91 ? -3.269 3.437 -10.920 1.00 88.00 91 PHE A C 1
ATOM 719 O O . PHE A 1 91 ? -3.672 2.276 -10.887 1.00 88.00 91 PHE A O 1
ATOM 726 N N . HIS A 1 92 ? -3.660 4.341 -10.017 1.00 87.62 92 HIS A N 1
ATOM 727 C CA . HIS A 1 92 ? -4.501 4.005 -8.868 1.00 87.62 92 HIS A CA 1
ATOM 728 C C . HIS A 1 92 ? -5.831 3.351 -9.280 1.00 87.62 92 HIS A C 1
ATOM 730 O O . HIS A 1 92 ? -6.289 2.381 -8.671 1.00 87.62 92 HIS A O 1
ATOM 736 N N . ARG A 1 93 ? -6.495 3.868 -10.321 1.00 84.19 93 ARG A N 1
ATOM 737 C CA . ARG A 1 93 ? -7.745 3.278 -10.828 1.00 84.19 93 ARG A CA 1
ATOM 738 C C . ARG A 1 93 ? -7.525 1.943 -11.524 1.00 84.19 93 ARG A C 1
ATOM 740 O O . ARG A 1 93 ? -8.371 1.068 -11.373 1.00 84.19 93 ARG A O 1
ATOM 747 N N . GLY A 1 94 ? -6.426 1.799 -12.260 1.00 86.12 94 GLY A N 1
ATOM 748 C CA . GLY A 1 94 ? -6.022 0.541 -12.880 1.00 86.12 94 GLY A CA 1
ATOM 749 C C . GLY A 1 94 ? -5.839 -0.564 -11.846 1.00 86.12 94 GLY A C 1
ATOM 750 O O . GLY A 1 94 ? -6.302 -1.679 -12.051 1.00 86.12 94 GLY A O 1
ATOM 751 N N . LEU A 1 95 ? -5.264 -0.229 -10.689 1.00 90.38 95 LEU A N 1
ATOM 752 C CA . LEU A 1 95 ? -5.129 -1.159 -9.571 1.00 90.38 95 LEU A CA 1
ATOM 753 C C . LEU A 1 95 ? -6.489 -1.551 -8.973 1.00 90.38 95 LEU A C 1
ATOM 755 O O . LEU A 1 95 ? -6.730 -2.726 -8.725 1.00 90.38 95 LEU A O 1
ATOM 759 N N . THR A 1 96 ? -7.391 -0.586 -8.763 1.00 88.12 96 THR A N 1
ATOM 760 C CA . THR A 1 96 ? -8.530 -0.752 -7.836 1.00 88.12 96 THR A CA 1
ATOM 761 C C . THR A 1 96 ? -9.893 -1.014 -8.474 1.00 88.12 96 THR A C 1
ATOM 763 O O . THR A 1 96 ? -10.804 -1.460 -7.772 1.00 88.12 96 THR A O 1
ATOM 766 N N . LEU A 1 97 ? -10.090 -0.738 -9.765 1.00 84.38 97 LEU A N 1
ATOM 767 C CA . LEU A 1 97 ? -11.394 -0.897 -10.419 1.00 84.38 97 LEU A CA 1
ATOM 768 C C . LEU A 1 97 ? -11.526 -2.255 -11.115 1.00 84.38 97 LEU 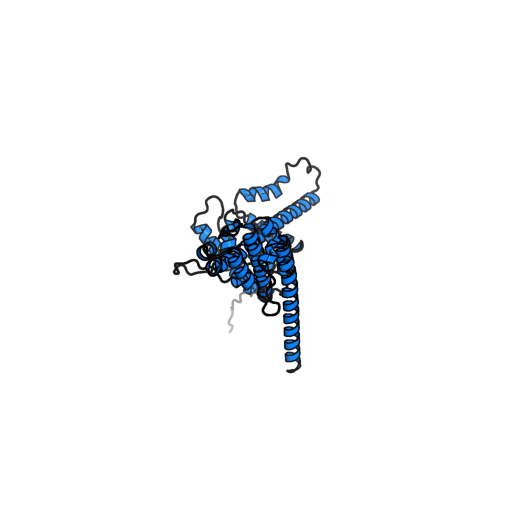A C 1
ATOM 770 O O . LEU A 1 97 ? -10.595 -2.743 -11.756 1.00 84.38 97 LEU A O 1
ATOM 774 N N . ALA A 1 98 ? -12.717 -2.845 -11.027 1.00 79.06 98 ALA A N 1
ATOM 775 C CA . ALA A 1 98 ? -13.093 -3.989 -11.843 1.00 79.06 98 ALA A CA 1
ATOM 776 C C . ALA A 1 98 ? -13.310 -3.542 -13.296 1.00 79.06 98 ALA A C 1
ATOM 778 O O . ALA A 1 98 ? -13.857 -2.462 -13.551 1.00 79.06 98 ALA A O 1
ATOM 779 N N . PHE A 1 99 ? -12.916 -4.382 -14.254 1.00 68.88 99 PHE A N 1
ATOM 780 C CA . PHE A 1 99 ? -13.288 -4.167 -15.645 1.00 68.88 99 PHE A CA 1
ATOM 781 C C . PHE A 1 99 ? -14.763 -4.532 -15.812 1.00 68.88 99 PHE A C 1
ATOM 783 O O . PHE A 1 99 ? -15.135 -5.702 -15.788 1.00 68.88 99 PHE A O 1
ATOM 790 N N . VAL A 1 100 ? -15.614 -3.518 -15.941 1.00 63.88 100 VAL A N 1
ATOM 791 C CA . VAL A 1 100 ? -17.047 -3.718 -16.141 1.00 63.88 100 VAL A CA 1
ATOM 792 C C . VAL A 1 100 ? -17.387 -3.361 -17.589 1.00 63.88 100 VAL A C 1
ATOM 794 O O . VAL A 1 100 ? -16.997 -2.276 -18.035 1.00 63.88 100 VAL A O 1
ATOM 797 N N . PRO A 1 101 ? -18.084 -4.231 -18.348 1.00 58.31 101 PRO A N 1
ATOM 798 C CA . PRO A 1 101 ? -18.533 -3.900 -19.694 1.00 58.31 101 PRO A CA 1
ATOM 799 C C . PRO A 1 101 ? -19.313 -2.572 -19.713 1.00 58.31 101 PRO A C 1
ATOM 801 O O . PRO A 1 101 ? -20.025 -2.280 -18.749 1.00 58.31 101 PRO A O 1
ATOM 804 N N . PRO A 1 102 ? -19.249 -1.781 -20.803 1.00 55.44 102 PRO A N 1
ATOM 805 C CA . PRO A 1 102 ? -19.905 -0.468 -20.889 1.00 55.44 102 PRO A CA 1
ATOM 806 C C . PRO A 1 102 ? -21.413 -0.479 -20.583 1.00 55.44 102 PRO A C 1
ATOM 808 O O . PRO A 1 102 ? -21.980 0.546 -20.216 1.00 55.44 102 PRO A O 1
ATOM 811 N N . SER A 1 103 ? -22.065 -1.637 -20.721 1.00 52.72 103 SER A N 1
ATOM 812 C CA . SER A 1 103 ? -23.484 -1.849 -20.427 1.00 52.72 103 SER A CA 1
ATOM 813 C C . SER A 1 103 ? -23.831 -1.831 -18.933 1.00 52.72 103 SER A C 1
ATOM 815 O O . SER A 1 103 ? -25.004 -1.694 -18.582 1.00 52.72 103 SER A O 1
ATOM 817 N N . TRP A 1 104 ? -22.853 -1.944 -18.032 1.00 55.56 104 TRP A N 1
ATOM 818 C CA . TRP A 1 104 ? -23.082 -1.929 -16.588 1.00 55.56 104 TRP A CA 1
ATOM 819 C C . TRP A 1 104 ? -22.845 -0.521 -16.034 1.00 55.56 104 TRP A C 1
ATOM 821 O O . TRP A 1 104 ? -21.740 0.015 -16.045 1.00 55.56 104 TRP A O 1
ATOM 831 N N . LYS A 1 105 ? -23.908 0.093 -15.507 1.00 50.41 105 LYS A N 1
ATOM 832 C CA . LYS A 1 105 ? -23.946 1.518 -15.126 1.00 50.41 105 LYS A CA 1
ATOM 833 C C . LYS A 1 105 ? -23.085 1.910 -13.910 1.00 50.41 105 LYS A C 1
ATOM 835 O O . LYS A 1 105 ? -23.089 3.082 -13.538 1.00 50.41 105 LYS A O 1
ATOM 840 N N . LYS A 1 106 ? -22.361 0.990 -13.260 1.00 57.16 106 LYS A N 1
ATOM 841 C CA . LYS A 1 106 ? -21.544 1.301 -12.072 1.00 57.16 106 LYS A CA 1
ATOM 842 C C . LYS A 1 106 ? -20.111 0.802 -12.219 1.00 57.16 106 LYS A C 1
ATOM 844 O O . LYS A 1 106 ? -19.876 -0.382 -12.427 1.00 57.16 106 LYS A O 1
ATOM 849 N N . LYS A 1 107 ? -19.158 1.718 -12.017 1.00 60.22 107 LYS A N 1
ATOM 850 C CA . LYS A 1 107 ? -17.763 1.377 -11.717 1.00 60.22 107 LYS A CA 1
ATOM 851 C C . LYS A 1 107 ? -17.754 0.636 -10.379 1.00 60.22 107 LYS A C 1
ATOM 853 O O . LYS A 1 107 ? -18.079 1.240 -9.359 1.00 60.22 107 LYS A O 1
ATOM 858 N N . ALA A 1 108 ? -17.435 -0.652 -10.396 1.00 71.69 108 ALA A N 1
ATOM 859 C CA . ALA A 1 108 ? -17.250 -1.443 -9.187 1.00 71.69 108 ALA A CA 1
ATOM 860 C C . ALA A 1 108 ? -15.761 -1.470 -8.824 1.00 71.69 108 ALA A C 1
ATOM 862 O O . ALA A 1 108 ? -14.905 -1.548 -9.707 1.00 71.69 108 ALA A O 1
ATOM 863 N N . TYR A 1 109 ? -15.450 -1.391 -7.532 1.00 82.25 109 TYR A N 1
ATOM 864 C CA . TYR A 1 109 ? -14.113 -1.731 -7.056 1.00 82.25 109 TYR A CA 1
ATOM 865 C C . TYR A 1 109 ? -13.896 -3.237 -7.225 1.00 82.25 109 TYR A C 1
ATOM 867 O O . TYR A 1 109 ? -14.825 -4.020 -7.024 1.00 82.25 109 TYR A O 1
ATOM 875 N N . CYS A 1 110 ? -12.688 -3.632 -7.621 1.00 87.12 110 CYS A N 1
ATOM 876 C CA . CYS A 1 110 ? -12.305 -5.039 -7.610 1.00 87.12 110 CYS A CA 1
ATOM 877 C C . CYS A 1 110 ? -12.082 -5.524 -6.163 1.00 87.12 110 CYS A C 1
ATOM 879 O O . CYS A 1 110 ? -11.886 -4.699 -5.261 1.00 87.12 110 CYS A O 1
ATOM 881 N N . PRO A 1 111 ? -12.129 -6.844 -5.917 1.00 89.06 111 PRO A N 1
ATOM 882 C CA . PRO A 1 111 ? -11.699 -7.415 -4.646 1.00 89.06 111 PRO A CA 1
ATOM 883 C C . PRO A 1 111 ? -10.252 -7.029 -4.307 1.00 89.06 111 PRO A C 1
ATOM 885 O O . PRO A 1 111 ? -9.424 -6.874 -5.202 1.00 89.06 111 PRO A O 1
ATOM 888 N N . ILE A 1 112 ? -9.928 -6.942 -3.013 1.00 90.88 112 ILE A N 1
ATOM 889 C CA . ILE A 1 112 ? -8.576 -6.578 -2.551 1.00 90.88 112 ILE A CA 1
ATOM 890 C C . ILE A 1 112 ? -7.492 -7.518 -3.094 1.00 90.88 112 ILE A C 1
ATOM 892 O O . ILE A 1 112 ? -6.420 -7.053 -3.458 1.00 90.88 112 ILE A O 1
ATOM 896 N N . TRP A 1 113 ? -7.797 -8.810 -3.227 1.00 91.31 113 TRP A N 1
ATOM 897 C CA . TRP A 1 113 ? -6.906 -9.820 -3.806 1.00 91.31 113 TRP A CA 1
ATOM 898 C C . TRP A 1 113 ? -6.479 -9.454 -5.228 1.00 91.31 113 TRP A C 1
ATOM 900 O O . TRP A 1 113 ? -5.300 -9.473 -5.561 1.00 91.31 113 TRP A O 1
ATOM 910 N N . THR A 1 114 ? -7.425 -8.975 -6.042 1.00 91.56 114 THR A N 1
ATOM 911 C CA . THR A 1 114 ? -7.117 -8.458 -7.377 1.00 91.56 114 THR A CA 1
ATOM 912 C C . THR A 1 114 ? -6.161 -7.272 -7.294 1.00 91.56 114 THR A C 1
ATOM 914 O O . THR A 1 114 ? -5.186 -7.234 -8.033 1.00 91.56 114 THR A O 1
ATOM 917 N N . THR A 1 115 ? -6.377 -6.328 -6.376 1.00 93.69 115 THR A N 1
ATOM 918 C CA . THR A 1 115 ? -5.447 -5.207 -6.175 1.00 93.69 115 THR A CA 1
ATOM 919 C C . THR A 1 115 ? -4.043 -5.693 -5.801 1.00 93.69 115 THR A C 1
ATOM 921 O O . THR A 1 115 ? -3.077 -5.222 -6.392 1.00 93.69 115 THR A O 1
ATOM 924 N N . LEU A 1 116 ? -3.910 -6.637 -4.859 1.00 94.81 116 LEU A N 1
ATOM 925 C CA . LEU A 1 116 ? -2.610 -7.160 -4.408 1.00 94.81 116 LEU A CA 1
ATOM 926 C C . LEU A 1 116 ? -1.845 -7.848 -5.536 1.00 94.81 116 LEU A C 1
ATOM 928 O O . LEU A 1 116 ? -0.678 -7.536 -5.771 1.00 94.81 116 LEU A O 1
ATOM 932 N N . LYS A 1 117 ? -2.528 -8.688 -6.309 1.00 92.44 117 LYS A N 1
ATOM 933 C CA . LYS A 1 117 ? -1.970 -9.285 -7.517 1.00 92.44 117 LYS A CA 1
ATOM 934 C C . LYS A 1 117 ? -1.474 -8.224 -8.503 1.00 92.44 117 LYS A C 1
ATOM 936 O O . LYS A 1 117 ? -0.351 -8.294 -8.999 1.00 92.44 117 LYS A O 1
ATOM 941 N N . ARG A 1 118 ? -2.284 -7.188 -8.757 1.00 93.38 118 ARG A N 1
ATOM 942 C CA . ARG A 1 118 ? -1.937 -6.095 -9.683 1.00 93.38 118 ARG A CA 1
ATOM 943 C C . ARG A 1 118 ? -0.782 -5.217 -9.180 1.00 93.38 118 ARG A C 1
ATOM 945 O O . ARG A 1 118 ? -0.122 -4.575 -9.998 1.00 93.38 118 ARG A O 1
ATOM 952 N N . LEU A 1 119 ? -0.502 -5.221 -7.874 1.00 95.25 119 LEU A N 1
ATOM 953 C CA . LEU A 1 119 ? 0.694 -4.612 -7.276 1.00 95.25 119 LEU A CA 1
ATOM 954 C C . LEU A 1 119 ? 1.969 -5.439 -7.488 1.00 95.25 119 LEU A C 1
ATOM 956 O O . LEU A 1 119 ? 3.052 -4.948 -7.186 1.00 95.25 119 LEU A O 1
ATOM 960 N N . GLY A 1 120 ? 1.861 -6.648 -8.038 1.00 95.25 120 GLY A N 1
ATOM 961 C CA . GLY A 1 120 ? 3.010 -7.503 -8.302 1.00 95.25 120 GLY A CA 1
ATOM 962 C C . GLY A 1 120 ? 3.360 -8.437 -7.148 1.00 95.25 120 GLY A C 1
ATOM 963 O O . GLY A 1 120 ? 4.506 -8.865 -7.067 1.00 95.25 120 GLY A O 1
ATOM 964 N N . PHE A 1 121 ? 2.419 -8.769 -6.261 1.00 96.38 121 PHE A N 1
ATOM 965 C CA . PHE A 1 121 ? 2.628 -9.834 -5.276 1.00 96.38 121 PHE A CA 1
ATOM 966 C C . PHE A 1 121 ? 2.267 -11.197 -5.865 1.00 96.38 121 PHE A C 1
ATOM 968 O O . PHE A 1 121 ? 1.276 -11.320 -6.584 1.00 96.38 121 PHE A O 1
ATOM 975 N N . HIS A 1 122 ? 3.085 -12.209 -5.576 1.00 94.88 122 HIS A N 1
ATOM 976 C CA . HIS A 1 122 ? 2.813 -13.580 -5.995 1.00 94.88 122 HIS A CA 1
ATOM 977 C C . HIS A 1 122 ? 1.564 -14.118 -5.265 1.00 94.88 122 HIS A C 1
ATOM 979 O O . HIS A 1 122 ? 1.412 -13.812 -4.081 1.00 94.88 122 HIS A O 1
ATOM 985 N N . PRO A 1 123 ? 0.708 -14.947 -5.899 1.00 93.19 123 PRO A N 1
ATOM 986 C CA . PRO A 1 123 ? -0.500 -15.492 -5.267 1.00 93.19 123 PRO A CA 1
ATOM 987 C C . PRO A 1 123 ? -0.258 -16.156 -3.903 1.00 93.19 123 PRO A C 1
ATOM 989 O O . PRO A 1 123 ? -1.001 -15.912 -2.956 1.00 93.19 123 PRO A O 1
ATOM 992 N N . ASP A 1 124 ? 0.828 -16.922 -3.773 1.00 92.25 124 ASP A N 1
ATOM 993 C CA . ASP A 1 124 ? 1.214 -17.566 -2.504 1.00 92.25 124 ASP A CA 1
ATOM 994 C C . ASP A 1 124 ? 1.622 -16.567 -1.404 1.00 92.25 124 ASP A C 1
ATOM 996 O O . ASP A 1 124 ? 1.576 -16.899 -0.218 1.00 92.25 124 ASP A O 1
ATOM 1000 N N . ASP A 1 125 ? 2.005 -15.341 -1.778 1.00 93.94 125 ASP A N 1
ATOM 1001 C CA . ASP A 1 125 ? 2.399 -14.291 -0.839 1.00 93.94 125 ASP A CA 1
ATOM 1002 C C . ASP A 1 125 ? 1.214 -13.390 -0.435 1.00 93.94 125 ASP A C 1
ATOM 1004 O O . ASP A 1 125 ? 1.253 -12.711 0.599 1.00 93.94 125 ASP A O 1
ATOM 1008 N N . GLU A 1 126 ? 0.136 -13.371 -1.231 1.00 93.19 126 GLU A N 1
ATOM 1009 C CA . GLU A 1 126 ? -0.980 -12.429 -1.081 1.00 93.19 126 GLU A CA 1
ATOM 1010 C C . GLU A 1 126 ? -1.605 -12.469 0.314 1.00 93.19 126 GLU A C 1
ATOM 1012 O O . GLU A 1 126 ? -1.928 -11.422 0.872 1.00 93.19 126 GLU A O 1
ATOM 1017 N N . GLU A 1 127 ? -1.757 -13.651 0.911 1.00 92.56 127 GLU A N 1
ATOM 1018 C CA . GLU A 1 127 ? -2.416 -13.802 2.208 1.00 92.56 127 GLU A CA 1
ATOM 1019 C C . GLU A 1 127 ? -1.617 -13.149 3.346 1.00 92.56 127 GLU A C 1
ATOM 1021 O O . GLU A 1 127 ? -2.168 -12.423 4.184 1.00 92.56 127 GLU A O 1
ATOM 1026 N N . HIS A 1 128 ? -0.300 -13.364 3.388 1.00 93.12 128 HIS A N 1
ATOM 1027 C CA . HIS A 1 128 ? 0.530 -12.768 4.432 1.00 93.12 128 HIS A CA 1
ATOM 1028 C C . HIS A 1 128 ? 0.833 -11.290 4.147 1.00 93.12 128 HIS A C 1
ATOM 1030 O O . HIS A 1 128 ? 0.980 -10.509 5.093 1.00 93.12 128 HIS A O 1
ATOM 1036 N N . VAL A 1 129 ? 0.855 -10.874 2.876 1.00 96.31 129 VAL A N 1
ATOM 1037 C CA . VAL A 1 129 ? 0.886 -9.461 2.473 1.00 96.31 129 VAL A CA 1
ATOM 1038 C C . VAL A 1 129 ? -0.392 -8.743 2.918 1.00 96.31 129 VAL A C 1
ATOM 1040 O O . VAL A 1 129 ? -0.300 -7.724 3.604 1.00 96.31 129 VAL A O 1
ATOM 1043 N N . TYR A 1 130 ? -1.573 -9.292 2.616 1.00 95.56 130 TYR A N 1
ATOM 1044 C CA . TYR A 1 130 ? -2.860 -8.741 3.048 1.00 95.56 130 TYR A CA 1
ATOM 1045 C C . TYR A 1 130 ? -2.929 -8.622 4.570 1.00 95.56 130 TYR A C 1
ATOM 1047 O O . TYR A 1 130 ? -3.205 -7.539 5.080 1.00 95.56 130 TYR A O 1
ATOM 1055 N N . GLY A 1 131 ? -2.601 -9.698 5.296 1.00 94.25 131 GLY A N 1
ATOM 1056 C CA . GLY A 1 131 ? -2.600 -9.686 6.761 1.00 94.25 131 GLY A CA 1
ATOM 1057 C C . GLY A 1 131 ? -1.658 -8.626 7.341 1.00 94.25 131 GLY A C 1
ATOM 1058 O O . GLY A 1 131 ? -2.009 -7.941 8.297 1.00 94.25 131 GLY A O 1
ATOM 1059 N N . THR A 1 132 ? -0.496 -8.410 6.715 1.00 96.69 132 THR A N 1
ATOM 1060 C CA . THR A 1 132 ? 0.432 -7.339 7.112 1.00 96.69 132 THR A CA 1
ATOM 1061 C C . THR A 1 132 ? -0.185 -5.950 6.933 1.00 96.69 132 THR A C 1
ATOM 1063 O O . THR A 1 132 ? -0.139 -5.122 7.845 1.00 96.69 132 THR A O 1
ATOM 1066 N N . LEU A 1 133 ? -0.777 -5.695 5.763 1.00 96.50 133 LEU A N 1
ATOM 1067 C CA . LEU A 1 133 ? -1.414 -4.419 5.433 1.00 96.50 133 LEU A CA 1
ATOM 1068 C C . LEU A 1 133 ? -2.633 -4.152 6.328 1.00 96.50 133 LEU A C 1
ATOM 1070 O O . LEU A 1 133 ? -2.854 -3.015 6.737 1.00 96.50 133 LEU A O 1
ATOM 1074 N N . GLU A 1 134 ? -3.395 -5.193 6.666 1.00 94.81 134 GLU A N 1
ATOM 1075 C CA . GLU A 1 134 ? -4.562 -5.118 7.544 1.00 94.81 134 GLU A CA 1
ATOM 1076 C C . GLU A 1 134 ? -4.172 -4.822 9.004 1.00 94.81 134 GLU A C 1
ATOM 1078 O O . GLU A 1 134 ? -4.750 -3.924 9.618 1.00 94.81 134 GLU A O 1
ATOM 1083 N N . ILE A 1 135 ? -3.136 -5.480 9.542 1.00 95.56 135 ILE A N 1
ATOM 1084 C CA . ILE A 1 135 ? -2.594 -5.173 10.880 1.00 95.56 135 ILE A CA 1
ATOM 1085 C C . ILE A 1 135 ? -2.130 -3.713 10.947 1.00 95.56 135 ILE A C 1
ATOM 1087 O O . ILE A 1 135 ? -2.498 -2.977 11.866 1.00 95.56 135 ILE A O 1
ATOM 1091 N N . ALA A 1 136 ? -1.364 -3.268 9.948 1.00 96.31 136 ALA A N 1
ATOM 1092 C CA . ALA A 1 136 ? -0.889 -1.892 9.878 1.00 96.31 136 ALA A CA 1
ATOM 1093 C C . ALA A 1 136 ? -2.046 -0.885 9.726 1.00 96.31 136 ALA A C 1
ATOM 1095 O O . ALA A 1 136 ? -2.013 0.189 10.328 1.00 96.31 136 ALA A O 1
ATOM 1096 N N . PHE A 1 137 ? -3.098 -1.240 8.979 1.00 95.00 137 PHE A N 1
ATOM 1097 C CA . PHE A 1 137 ? -4.320 -0.444 8.852 1.00 95.00 137 PHE A CA 1
ATOM 1098 C C . PHE A 1 137 ? -5.039 -0.269 10.197 1.00 95.00 137 PHE A C 1
ATOM 1100 O O . PHE A 1 137 ? -5.426 0.846 10.550 1.00 95.00 137 PHE A O 1
ATOM 1107 N N . PHE A 1 138 ? -5.186 -1.331 10.988 1.00 94.88 138 PHE A N 1
ATOM 1108 C CA . PHE A 1 138 ? -5.801 -1.208 12.310 1.00 94.88 138 PHE A CA 1
ATOM 1109 C C . PHE A 1 138 ? -4.937 -0.418 13.296 1.00 94.88 138 PHE A C 1
ATOM 1111 O O . PHE A 1 138 ? -5.481 0.356 14.085 1.00 94.88 138 PHE A O 1
ATOM 1118 N N . ALA A 1 139 ? -3.609 -0.529 13.209 1.00 95.44 139 ALA A N 1
ATOM 1119 C CA . ALA A 1 139 ? -2.700 0.289 14.008 1.00 95.44 139 ALA A CA 1
ATOM 1120 C C . ALA A 1 139 ? -2.877 1.791 13.717 1.00 95.44 139 ALA A C 1
ATOM 1122 O O . ALA A 1 139 ? -3.041 2.582 14.648 1.00 95.44 139 ALA A O 1
ATOM 1123 N N . ILE A 1 140 ? -2.930 2.196 12.439 1.00 94.56 140 ILE A N 1
ATOM 1124 C CA . ILE A 1 140 ? -3.163 3.610 12.099 1.00 94.56 140 ILE A CA 1
ATOM 1125 C C . ILE A 1 140 ? -4.563 4.083 12.473 1.00 94.56 140 ILE A C 1
ATOM 1127 O O . ILE A 1 140 ? -4.713 5.223 12.899 1.00 94.56 140 ILE A O 1
ATOM 1131 N N . LEU A 1 141 ? -5.584 3.230 12.366 1.00 92.75 141 LEU A N 1
ATOM 1132 C CA . LEU A 1 141 ? -6.930 3.581 12.810 1.00 92.75 141 LEU A CA 1
ATOM 1133 C C . LEU A 1 141 ? -6.973 3.822 14.318 1.00 92.75 141 LEU A C 1
ATOM 1135 O O . LEU A 1 141 ? -7.580 4.796 14.757 1.00 92.75 141 LEU A O 1
ATOM 1139 N N . ALA A 1 142 ? -6.308 2.980 15.109 1.00 94.06 142 ALA A N 1
ATOM 1140 C CA . ALA A 1 142 ? -6.198 3.171 16.550 1.00 94.06 142 ALA A CA 1
ATOM 1141 C C . ALA A 1 142 ? -5.462 4.481 16.893 1.00 94.06 142 ALA A C 1
ATOM 1143 O O . ALA A 1 142 ? -5.919 5.240 17.750 1.00 94.06 142 ALA A O 1
ATOM 1144 N N . LEU A 1 143 ? -4.374 4.802 16.185 1.00 94.12 143 LEU A N 1
ATOM 1145 C CA . LEU A 1 143 ? -3.655 6.073 16.339 1.00 94.12 143 LEU A CA 1
ATOM 1146 C C . LEU A 1 143 ? -4.516 7.292 15.965 1.00 94.12 143 LEU A C 1
ATOM 1148 O O . LEU A 1 143 ? -4.541 8.298 16.682 1.00 94.12 143 LEU A O 1
ATOM 1152 N N . GLU A 1 144 ? -5.254 7.216 14.858 1.00 92.31 144 GLU A N 1
ATOM 1153 C CA . GLU A 1 144 ? -6.186 8.263 14.434 1.00 92.31 144 GLU A CA 1
ATOM 1154 C C . GLU A 1 144 ? -7.302 8.455 15.468 1.00 92.31 144 GLU A C 1
ATOM 1156 O O . GLU A 1 144 ? -7.522 9.583 15.903 1.00 92.31 144 GLU A O 1
ATOM 1161 N N . LEU A 1 145 ? -7.933 7.376 15.950 1.00 90.69 145 LEU A N 1
ATOM 1162 C CA . LEU A 1 145 ? -8.961 7.440 16.998 1.00 90.69 145 LEU A CA 1
ATOM 1163 C C . LEU A 1 145 ? -8.430 8.096 18.266 1.00 90.69 145 LEU A C 1
ATOM 1165 O O . LEU A 1 145 ? -9.010 9.072 18.742 1.00 90.69 145 LEU A O 1
ATOM 1169 N N . ARG A 1 146 ? -7.287 7.620 18.766 1.00 90.88 146 ARG A N 1
ATOM 1170 C CA . ARG A 1 146 ? -6.646 8.161 19.967 1.00 90.88 146 ARG A CA 1
ATOM 1171 C C . ARG A 1 146 ? -6.383 9.659 19.865 1.00 90.88 146 ARG A C 1
ATOM 1173 O O . ARG A 1 146 ? -6.515 10.386 20.843 1.00 90.88 146 ARG A O 1
ATOM 1180 N N . THR A 1 147 ? -5.977 10.124 18.690 1.00 88.62 147 THR A N 1
ATOM 1181 C CA . THR A 1 147 ? -5.578 11.519 18.487 1.00 88.62 147 THR A CA 1
ATOM 1182 C C . THR A 1 147 ? -6.686 12.396 17.893 1.00 88.62 147 THR A C 1
ATOM 1184 O O . THR A 1 147 ? -6.447 13.578 17.619 1.00 88.62 147 THR A O 1
ATOM 1187 N N . SER A 1 148 ? -7.884 11.842 17.678 1.00 86.44 148 SER A N 1
ATOM 1188 C CA . SER A 1 148 ? -9.047 12.556 17.140 1.00 86.44 148 SER A CA 1
ATOM 1189 C C . SER A 1 148 ? -9.698 13.478 18.179 1.00 86.44 148 SER A C 1
ATOM 1191 O O . SER A 1 148 ? -10.189 14.556 17.820 1.00 86.44 148 SER A O 1
ATOM 1193 N N . GLY A 1 149 ? -9.649 13.079 19.457 1.00 80.31 149 GLY A N 1
ATOM 1194 C CA . GLY A 1 149 ? -10.291 13.765 20.580 1.00 80.31 149 GLY A CA 1
ATOM 1195 C C . GLY A 1 149 ? -11.815 13.789 20.456 1.00 80.31 149 GLY A C 1
ATOM 1196 O O . GLY A 1 149 ? -12.401 14.869 20.499 1.00 80.31 149 GLY A O 1
ATOM 1197 N N . GLY A 1 150 ? -12.452 12.640 20.206 1.00 76.00 150 GLY A N 1
ATOM 1198 C CA . GLY A 1 150 ? -13.911 12.548 20.058 1.00 76.00 150 GLY A CA 1
ATOM 1199 C C . GLY A 1 150 ? -14.459 12.941 18.688 1.00 76.00 150 GLY A C 1
ATOM 1200 O O . GLY A 1 150 ? -15.673 12.948 18.478 1.00 76.00 150 GLY A O 1
ATOM 1201 N N . ARG A 1 151 ? -13.595 13.311 17.737 1.00 85.00 151 ARG A N 1
ATOM 1202 C CA . ARG A 1 151 ? -14.020 13.721 16.393 1.00 85.00 151 ARG A CA 1
ATOM 1203 C C . ARG A 1 151 ? -14.120 12.517 15.471 1.00 85.00 151 ARG A C 1
ATOM 1205 O O . ARG A 1 151 ? -13.263 11.643 15.484 1.00 85.00 151 ARG A O 1
ATOM 1212 N N . CYS A 1 152 ? -15.127 12.526 14.598 1.00 86.50 152 CYS A N 1
ATOM 1213 C CA . CYS A 1 152 ? -15.219 11.528 13.539 1.00 86.50 152 CYS A CA 1
ATOM 1214 C C . CYS A 1 152 ? -13.951 11.555 12.676 1.00 86.50 152 CYS A C 1
ATOM 1216 O O . CYS A 1 152 ? -13.528 12.618 12.210 1.00 86.50 152 CYS A O 1
ATOM 1218 N N . LEU A 1 153 ? -13.392 10.376 12.429 1.00 87.62 153 LEU A N 1
ATOM 1219 C CA . LEU A 1 153 ? -12.292 10.191 11.502 1.00 87.62 153 LEU A CA 1
ATOM 1220 C C . LEU A 1 153 ? -12.725 10.587 10.095 1.00 87.62 153 LEU A C 1
ATOM 1222 O O . LEU A 1 153 ? -13.878 10.400 9.685 1.00 87.62 153 LEU A O 1
ATO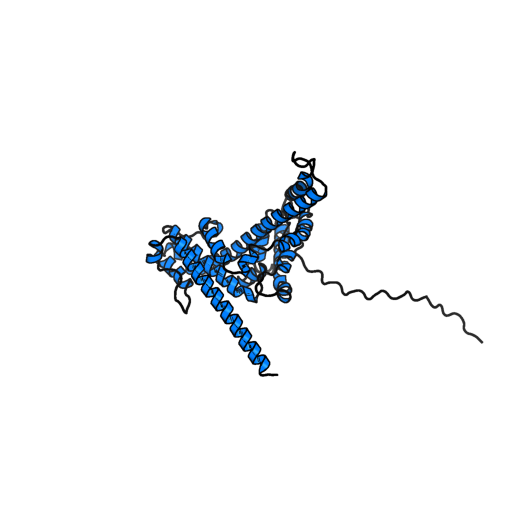M 1226 N N . SER A 1 154 ? -11.772 11.111 9.330 1.00 82.94 154 SER A N 1
ATOM 1227 C CA . SER A 1 154 ? -12.014 11.399 7.925 1.00 82.94 154 SER A CA 1
ATOM 1228 C C . SER A 1 154 ? -12.270 10.111 7.143 1.00 82.94 154 SER A C 1
ATOM 1230 O O . SER A 1 154 ? -11.680 9.071 7.411 1.00 82.94 154 SER A O 1
ATOM 1232 N N . LYS A 1 155 ? -13.131 10.196 6.130 1.00 73.69 155 LYS A N 1
ATOM 1233 C CA . LYS A 1 155 ? -13.377 9.107 5.171 1.00 73.69 155 LYS A CA 1
ATOM 1234 C C . LYS A 1 155 ? -12.260 8.936 4.141 1.00 73.69 155 LYS A C 1
ATOM 1236 O O . LYS A 1 155 ? -12.245 7.974 3.384 1.00 73.69 155 LYS A O 1
ATOM 1241 N N . ASP A 1 156 ? -11.382 9.928 4.038 1.00 74.25 156 ASP A N 1
ATOM 1242 C CA . ASP A 1 156 ? -10.360 9.976 3.005 1.00 74.25 156 ASP A CA 1
ATOM 1243 C C . ASP A 1 156 ? -8.988 9.854 3.657 1.00 74.25 156 ASP A C 1
ATOM 1245 O O . ASP A 1 156 ? -8.577 10.680 4.477 1.00 74.25 156 ASP A O 1
ATOM 1249 N N . ILE A 1 157 ? -8.282 8.802 3.254 1.00 75.62 157 ILE A N 1
ATOM 1250 C CA . ILE A 1 157 ? -6.963 8.467 3.760 1.00 75.62 157 ILE A CA 1
ATOM 1251 C C . ILE A 1 157 ? -5.980 9.620 3.628 1.00 75.62 157 ILE A C 1
ATOM 1253 O O . ILE A 1 157 ? -5.057 9.706 4.427 1.00 75.62 157 ILE A O 1
ATOM 1257 N N . LYS A 1 158 ? -6.142 10.535 2.663 1.00 79.19 158 LYS A N 1
ATOM 1258 C CA . LYS A 1 158 ? -5.219 11.668 2.500 1.00 79.19 158 LYS A CA 1
ATOM 1259 C C . LYS A 1 158 ? -5.140 12.567 3.743 1.00 79.19 158 LYS A C 1
ATOM 1261 O O . LYS A 1 158 ? -4.151 13.267 3.909 1.00 79.19 158 LYS A O 1
ATOM 1266 N N . PHE A 1 159 ? -6.141 12.509 4.624 1.00 84.38 159 PHE A N 1
ATOM 1267 C CA . PHE A 1 159 ? -6.172 13.260 5.880 1.00 84.38 159 PHE A CA 1
ATOM 1268 C C . PHE A 1 159 ? -5.550 12.521 7.074 1.00 84.38 159 PHE A C 1
ATOM 1270 O O . PHE A 1 159 ? -5.481 13.102 8.153 1.00 84.38 159 PHE A O 1
ATOM 1277 N N . VAL A 1 160 ? -5.092 11.275 6.895 1.00 86.25 160 VAL A N 1
ATOM 1278 C CA . VAL A 1 160 ? -4.280 10.571 7.901 1.00 86.25 160 VAL A CA 1
ATOM 1279 C C . VAL A 1 160 ? -3.004 11.366 8.150 1.00 86.25 160 VAL A C 1
ATOM 1281 O O . VAL A 1 160 ? -2.334 11.775 7.193 1.00 86.25 160 VAL A O 1
ATOM 1284 N N . LYS A 1 161 ? -2.677 11.566 9.430 1.00 89.06 161 LYS A N 1
ATOM 1285 C CA . LYS A 1 161 ? -1.512 12.348 9.861 1.00 89.06 161 LYS A CA 1
ATOM 1286 C C . LYS A 1 161 ? -0.216 11.725 9.351 1.00 89.06 161 LYS A C 1
ATOM 1288 O O . LYS A 1 161 ? -0.056 10.504 9.379 1.00 89.06 161 LYS A O 1
ATOM 1293 N N . ASP A 1 162 ? 0.745 12.561 8.967 1.00 88.88 162 ASP A N 1
ATOM 1294 C CA . ASP A 1 162 ? 2.020 12.102 8.398 1.00 88.88 162 ASP A CA 1
ATOM 1295 C C . ASP A 1 162 ? 2.775 11.153 9.332 1.00 88.88 162 ASP A C 1
ATOM 1297 O O . ASP A 1 162 ? 3.247 10.105 8.899 1.00 88.88 162 ASP A O 1
ATOM 1301 N N . GLN A 1 163 ? 2.783 11.440 10.635 1.00 91.00 163 GLN A N 1
ATOM 1302 C CA . GLN A 1 163 ? 3.381 10.566 11.650 1.00 91.00 163 GLN A CA 1
ATOM 1303 C C . GLN A 1 163 ? 2.766 9.149 11.664 1.00 91.00 163 GLN A C 1
ATOM 1305 O O . GLN A 1 163 ? 3.472 8.165 11.860 1.00 91.00 163 GLN A O 1
ATOM 1310 N N . HIS A 1 164 ? 1.465 9.011 11.385 1.00 92.62 164 HIS A N 1
ATOM 1311 C CA . HIS A 1 164 ? 0.810 7.702 11.308 1.00 92.62 164 HIS A CA 1
ATOM 1312 C C . HIS A 1 164 ? 1.105 7.003 9.978 1.00 92.62 164 HIS A C 1
ATOM 1314 O O . HIS A 1 164 ? 1.172 5.778 9.935 1.00 92.62 164 HIS A O 1
ATOM 1320 N N . ARG A 1 165 ? 1.347 7.754 8.893 1.00 89.38 165 ARG A N 1
ATOM 1321 C CA . ARG A 1 165 ? 1.850 7.179 7.632 1.00 89.38 165 ARG A CA 1
ATOM 1322 C C . ARG A 1 165 ? 3.267 6.637 7.779 1.00 89.38 165 ARG A C 1
ATOM 1324 O O . ARG A 1 165 ? 3.579 5.617 7.172 1.00 89.38 165 ARG A O 1
ATOM 1331 N N . ILE A 1 166 ? 4.111 7.312 8.560 1.00 91.44 166 ILE A N 1
ATOM 1332 C CA . ILE A 1 166 ? 5.455 6.825 8.899 1.00 91.44 166 ILE A CA 1
ATOM 1333 C C . ILE A 1 166 ? 5.329 5.517 9.683 1.00 91.44 166 ILE A C 1
ATOM 1335 O O . ILE A 1 166 ? 5.857 4.502 9.237 1.00 91.44 166 ILE A O 1
ATOM 1339 N N . ALA A 1 167 ? 4.525 5.498 10.752 1.00 94.44 167 ALA A N 1
ATOM 1340 C CA . ALA A 1 167 ? 4.261 4.282 11.522 1.00 94.44 167 ALA A CA 1
ATOM 1341 C C . ALA A 1 167 ? 3.711 3.134 10.654 1.00 94.44 167 ALA A C 1
ATOM 1343 O O . ALA A 1 167 ? 4.139 1.991 10.793 1.00 94.44 167 ALA A O 1
ATOM 1344 N N . PHE A 1 168 ? 2.807 3.432 9.714 1.00 94.75 168 PHE A N 1
ATOM 1345 C CA . PHE A 1 168 ? 2.302 2.447 8.758 1.00 94.75 168 PHE A C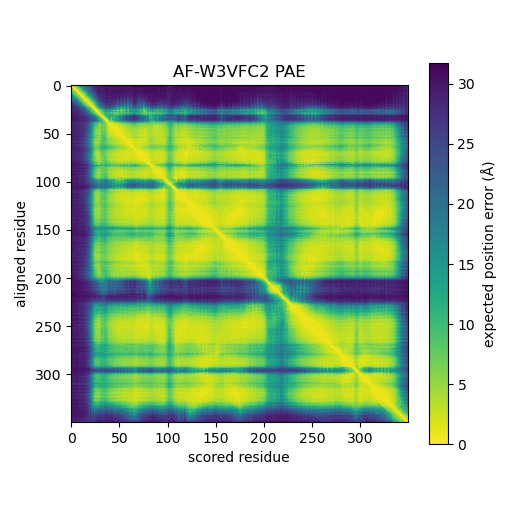A 1
ATOM 1346 C C . PHE A 1 168 ? 3.434 1.795 7.963 1.00 94.75 168 PHE A C 1
ATOM 1348 O O . PHE A 1 168 ? 3.517 0.570 7.918 1.00 94.75 168 PHE A O 1
ATOM 1355 N N . LYS A 1 169 ? 4.313 2.612 7.365 1.00 92.81 169 LYS A N 1
ATOM 1356 C CA . LYS A 1 169 ? 5.472 2.130 6.602 1.00 92.81 169 LYS A CA 1
ATOM 1357 C C . LYS A 1 169 ? 6.381 1.260 7.469 1.00 92.81 169 LYS A C 1
ATOM 1359 O O . LYS A 1 169 ? 6.743 0.168 7.053 1.00 92.81 169 LYS A O 1
ATOM 1364 N N . GLU A 1 170 ? 6.681 1.693 8.691 1.00 95.50 170 GLU A N 1
ATOM 1365 C CA . GLU A 1 170 ? 7.516 0.918 9.614 1.00 95.50 170 GLU A CA 1
ATOM 1366 C C . GLU A 1 170 ? 6.929 -0.456 9.960 1.00 95.50 170 GLU A C 1
ATOM 1368 O O . GLU A 1 170 ? 7.678 -1.423 10.097 1.00 95.50 170 GLU A O 1
ATOM 1373 N N . ILE A 1 171 ? 5.605 -0.555 10.125 1.00 97.25 171 ILE A N 1
ATOM 1374 C CA . ILE A 1 171 ? 4.940 -1.830 10.419 1.00 97.25 171 ILE A CA 1
ATOM 1375 C C . ILE A 1 171 ? 5.017 -2.747 9.197 1.00 97.25 171 ILE A C 1
ATOM 1377 O O . ILE A 1 171 ? 5.457 -3.889 9.320 1.00 97.25 171 ILE A O 1
ATOM 1381 N N . ILE A 1 172 ? 4.618 -2.266 8.014 1.00 97.12 172 ILE A N 1
ATOM 1382 C CA . ILE A 1 172 ? 4.543 -3.129 6.826 1.00 97.12 172 ILE A CA 1
ATOM 1383 C C . ILE A 1 172 ? 5.921 -3.605 6.349 1.00 97.12 172 ILE A C 1
ATOM 1385 O O . ILE A 1 172 ? 6.023 -4.715 5.828 1.00 97.12 172 ILE A O 1
ATOM 1389 N N . SER A 1 173 ? 6.982 -2.829 6.598 1.00 96.31 173 SER A N 1
ATOM 1390 C CA . SER A 1 173 ? 8.365 -3.204 6.274 1.00 96.31 173 SER A CA 1
ATOM 1391 C C . SER A 1 173 ? 8.894 -4.391 7.092 1.00 96.31 173 SER A C 1
ATOM 1393 O O . SER A 1 173 ? 9.960 -4.917 6.777 1.00 96.31 173 SER A O 1
ATOM 1395 N N . LEU A 1 174 ? 8.172 -4.863 8.118 1.00 96.81 174 LEU A N 1
ATOM 1396 C CA . LEU A 1 174 ? 8.507 -6.122 8.795 1.00 96.81 174 LEU A CA 1
ATOM 1397 C C . LEU A 1 174 ? 8.236 -7.356 7.925 1.00 96.81 174 LEU A C 1
ATOM 1399 O O . LEU A 1 174 ? 8.843 -8.404 8.144 1.00 96.81 174 LEU A O 1
ATOM 1403 N N . ASN A 1 175 ? 7.344 -7.255 6.939 1.00 97.19 175 ASN A N 1
ATOM 1404 C CA . ASN A 1 175 ? 7.138 -8.319 5.967 1.00 97.19 175 ASN A CA 1
ATOM 1405 C C . ASN A 1 175 ? 8.219 -8.233 4.886 1.00 97.19 175 ASN A C 1
ATOM 1407 O O . ASN A 1 175 ? 8.339 -7.228 4.189 1.00 97.19 175 ASN A O 1
ATOM 1411 N N . ASN A 1 176 ? 8.991 -9.309 4.726 1.00 95.50 176 ASN A N 1
ATOM 1412 C CA . ASN A 1 176 ? 10.138 -9.329 3.825 1.00 95.50 176 ASN A CA 1
ATOM 1413 C C . ASN A 1 176 ? 9.772 -9.054 2.356 1.00 95.50 176 ASN A C 1
ATOM 1415 O O . ASN A 1 176 ? 10.537 -8.389 1.662 1.00 95.50 176 ASN A O 1
ATOM 1419 N N . VAL A 1 177 ? 8.615 -9.532 1.890 1.00 96.06 177 VAL A N 1
ATOM 1420 C CA . VAL A 1 177 ? 8.160 -9.324 0.506 1.00 96.06 177 VAL A CA 1
ATOM 1421 C C . VAL A 1 177 ? 7.766 -7.864 0.295 1.00 96.06 177 VAL A C 1
ATOM 1423 O O . VAL A 1 177 ? 8.175 -7.257 -0.690 1.00 96.06 177 VAL A O 1
ATOM 1426 N N . ILE A 1 178 ? 7.045 -7.266 1.251 1.00 97.44 178 ILE A N 1
ATOM 1427 C CA . ILE A 1 178 ? 6.681 -5.840 1.200 1.00 97.44 178 ILE A CA 1
ATOM 1428 C C . ILE A 1 178 ? 7.928 -4.958 1.292 1.00 97.44 178 ILE A C 1
ATOM 1430 O O . ILE A 1 178 ? 8.046 -3.994 0.547 1.00 97.44 178 ILE A O 1
ATOM 1434 N N . ARG A 1 179 ? 8.881 -5.298 2.165 1.00 96.88 179 ARG A N 1
ATOM 1435 C CA . ARG A 1 179 ? 10.144 -4.565 2.292 1.00 96.88 179 ARG A CA 1
ATOM 1436 C C . ARG A 1 179 ? 10.920 -4.564 0.983 1.00 96.88 179 ARG A C 1
ATOM 1438 O O . ARG A 1 179 ? 11.286 -3.499 0.513 1.00 96.88 179 ARG A O 1
ATOM 1445 N N . GLN A 1 180 ? 11.106 -5.734 0.370 1.00 95.94 180 GLN A N 1
ATOM 1446 C CA . GLN A 1 180 ? 11.732 -5.829 -0.949 1.00 95.94 180 GLN A CA 1
ATOM 1447 C C . GLN A 1 180 ? 10.966 -5.005 -1.986 1.00 95.94 180 GLN A C 1
ATOM 1449 O O . GLN A 1 180 ? 11.589 -4.283 -2.750 1.00 95.94 180 GLN A O 1
ATOM 1454 N N . TRP A 1 181 ? 9.630 -5.080 -1.982 1.00 96.50 181 TRP A N 1
ATOM 1455 C CA . TRP A 1 181 ? 8.758 -4.314 -2.876 1.00 96.50 181 TRP A CA 1
ATOM 1456 C C . TRP A 1 181 ? 8.883 -2.797 -2.702 1.00 96.50 181 TRP A C 1
ATOM 1458 O O . TRP A 1 181 ? 8.749 -2.078 -3.680 1.00 96.50 181 TRP A O 1
ATOM 1468 N N . MET A 1 182 ? 9.124 -2.305 -1.486 1.00 96.19 182 MET A N 1
ATOM 1469 C CA . MET A 1 182 ? 9.323 -0.878 -1.211 1.00 96.19 182 MET A CA 1
ATOM 1470 C C . MET A 1 182 ? 10.756 -0.414 -1.486 1.00 96.19 182 MET A C 1
ATOM 1472 O O . MET A 1 182 ? 10.967 0.734 -1.873 1.00 96.19 182 MET A O 1
ATOM 1476 N N . GLU A 1 183 ? 11.723 -1.296 -1.248 1.00 93.44 183 GLU A N 1
ATOM 1477 C CA . GLU A 1 183 ? 13.160 -1.023 -1.261 1.00 93.44 183 GLU A CA 1
ATOM 1478 C C . GLU A 1 183 ? 13.874 -2.076 -2.130 1.00 93.44 183 GLU A C 1
ATOM 1480 O O . GLU A 1 183 ? 14.578 -2.952 -1.612 1.00 93.44 183 GLU A O 1
ATOM 1485 N N . PRO A 1 184 ? 13.672 -2.048 -3.460 1.00 93.19 184 PRO A N 1
ATOM 1486 C CA . PRO A 1 184 ? 14.316 -3.001 -4.349 1.00 93.19 184 PRO A CA 1
ATOM 1487 C C . PRO A 1 184 ? 15.827 -2.755 -4.426 1.00 93.19 184 PRO A C 1
ATOM 1489 O O . PRO A 1 184 ? 16.320 -1.638 -4.262 1.00 93.19 184 PRO A O 1
ATOM 1492 N N . GLY A 1 185 ? 16.577 -3.818 -4.719 1.00 89.69 185 GLY A N 1
ATOM 1493 C CA . GLY A 1 185 ? 18.025 -3.732 -4.906 1.00 89.69 185 GLY A CA 1
ATOM 1494 C C . GLY A 1 185 ? 18.424 -2.970 -6.174 1.00 89.69 185 GLY A C 1
ATOM 1495 O O . GLY A 1 185 ? 17.646 -2.841 -7.120 1.00 89.69 185 GLY A O 1
ATOM 1496 N N . GLU A 1 186 ? 19.686 -2.533 -6.232 1.00 88.44 186 GLU A N 1
ATOM 1497 C CA . GLU A 1 186 ? 20.212 -1.690 -7.320 1.00 88.44 186 GLU A CA 1
ATOM 1498 C C . GLU A 1 186 ? 19.994 -2.288 -8.718 1.00 88.44 186 GLU A C 1
ATOM 1500 O O . GLU A 1 186 ? 19.641 -1.578 -9.658 1.00 88.44 186 GLU A O 1
ATOM 1505 N N . ALA A 1 187 ? 20.142 -3.611 -8.839 1.00 89.38 187 ALA A N 1
ATOM 1506 C CA . ALA A 1 187 ? 19.979 -4.330 -10.099 1.00 89.38 187 ALA A CA 1
ATOM 1507 C C . ALA A 1 187 ? 18.583 -4.153 -10.718 1.00 89.38 187 ALA A C 1
ATOM 1509 O O . ALA A 1 187 ? 18.450 -4.165 -11.940 1.00 89.38 187 ALA A O 1
ATOM 1510 N N . TYR A 1 188 ? 17.541 -3.967 -9.901 1.00 90.81 188 TYR A N 1
ATOM 1511 C CA . TYR A 1 188 ? 16.197 -3.711 -10.412 1.00 90.81 188 TYR A CA 1
ATOM 1512 C C . TYR A 1 188 ? 16.101 -2.329 -11.068 1.00 90.81 188 TYR A C 1
ATOM 1514 O O . TYR A 1 188 ? 15.564 -2.205 -12.166 1.00 90.81 188 TYR A O 1
ATOM 1522 N N . PHE A 1 189 ? 16.680 -1.294 -10.453 1.00 89.62 189 PHE A N 1
ATOM 1523 C CA . PHE A 1 189 ? 16.659 0.055 -11.022 1.00 89.62 189 PHE A CA 1
ATOM 1524 C C . PHE A 1 189 ? 17.431 0.151 -12.339 1.00 89.62 189 PHE A C 1
ATOM 1526 O O . PHE A 1 189 ? 16.990 0.847 -13.252 1.00 89.62 189 PHE A O 1
ATOM 1533 N N . GLU A 1 190 ? 18.529 -0.595 -12.478 1.00 85.44 190 GLU A N 1
ATOM 1534 C CA . GLU A 1 190 ? 19.258 -0.679 -13.748 1.00 85.44 190 GLU A CA 1
ATOM 1535 C C . GLU A 1 190 ? 18.403 -1.298 -14.865 1.00 85.44 190 GLU A C 1
ATOM 1537 O O . GLU A 1 190 ? 18.429 -0.820 -16.001 1.00 85.44 190 GLU A O 1
ATOM 1542 N N . ARG A 1 191 ? 17.573 -2.302 -14.546 1.00 88.44 191 ARG A N 1
ATOM 1543 C CA . ARG A 1 191 ? 16.628 -2.894 -15.507 1.00 88.44 191 ARG A CA 1
ATOM 1544 C C . ARG A 1 191 ? 15.558 -1.901 -15.965 1.00 88.44 191 ARG A C 1
ATOM 1546 O O . ARG A 1 191 ? 15.206 -1.886 -17.141 1.00 88.44 191 ARG A O 1
ATOM 1553 N N . LEU A 1 192 ? 15.095 -1.013 -15.079 1.00 86.44 192 LEU A N 1
ATOM 1554 C CA . LEU A 1 192 ? 14.076 -0.005 -15.410 1.00 86.44 192 LEU A CA 1
ATOM 1555 C C . LEU A 1 192 ? 14.550 1.049 -16.419 1.00 86.44 192 LEU A C 1
ATOM 1557 O O . LEU A 1 192 ? 13.717 1.718 -17.036 1.00 86.44 192 LEU A O 1
ATOM 1561 N N . ARG A 1 193 ? 15.862 1.185 -16.637 1.00 79.81 193 ARG A N 1
ATOM 1562 C CA . ARG A 1 193 ? 16.438 2.185 -17.541 1.00 79.81 193 ARG A CA 1
ATOM 1563 C C . ARG A 1 193 ? 15.845 2.119 -18.947 1.00 79.81 193 ARG A C 1
ATOM 1565 O O . ARG A 1 193 ? 15.410 3.142 -19.472 1.00 79.81 193 ARG A O 1
ATOM 1572 N N . GLU A 1 194 ? 15.831 0.940 -19.560 1.00 78.25 194 GLU A N 1
ATOM 1573 C CA . GLU A 1 194 ? 15.353 0.766 -20.934 1.00 78.25 194 GLU A CA 1
ATOM 1574 C C . GLU A 1 194 ? 13.840 1.029 -21.068 1.00 78.25 194 GLU A C 1
ATOM 1576 O O . GLU A 1 194 ? 13.455 1.860 -21.897 1.00 78.25 194 GLU A O 1
ATOM 1581 N N . PRO A 1 195 ? 12.957 0.425 -20.244 1.00 77.12 195 PRO A N 1
ATOM 1582 C CA . PRO A 1 195 ? 11.537 0.775 -20.210 1.00 77.12 195 PRO A CA 1
ATOM 1583 C C . PRO A 1 195 ? 11.285 2.273 -20.012 1.00 77.12 195 PRO A C 1
ATOM 1585 O O . PRO A 1 195 ? 10.502 2.866 -20.755 1.00 77.12 195 PRO A O 1
ATOM 1588 N N . MET A 1 196 ? 11.982 2.907 -19.063 1.00 79.38 196 MET A N 1
ATOM 1589 C CA . MET A 1 196 ? 11.803 4.328 -18.770 1.00 79.38 196 MET A CA 1
ATOM 1590 C C . MET A 1 196 ? 12.226 5.217 -19.936 1.00 79.38 196 MET A C 1
ATOM 1592 O O . MET A 1 196 ? 11.489 6.135 -20.294 1.00 79.38 196 MET A O 1
ATOM 1596 N N . LEU A 1 197 ? 13.376 4.940 -20.561 1.00 72.88 197 LEU A N 1
ATOM 1597 C CA . LEU A 1 197 ? 13.849 5.686 -21.729 1.00 72.88 197 LEU A CA 1
ATOM 1598 C C . LEU A 1 197 ? 12.904 5.535 -22.921 1.00 72.88 197 LEU A C 1
ATOM 1600 O O . LEU A 1 197 ? 12.642 6.521 -23.610 1.00 72.88 197 LEU A O 1
ATOM 1604 N N . ARG A 1 198 ? 12.364 4.334 -23.153 1.00 75.12 198 ARG A N 1
ATOM 1605 C CA . ARG A 1 198 ? 11.363 4.108 -24.204 1.00 75.12 198 ARG A CA 1
ATOM 1606 C C . ARG A 1 198 ? 10.079 4.896 -23.935 1.00 75.12 198 ARG A C 1
ATOM 1608 O O . ARG A 1 198 ? 9.613 5.617 -24.815 1.00 75.12 198 ARG A O 1
ATOM 1615 N N . ASN A 1 199 ? 9.535 4.819 -22.722 1.00 72.62 199 ASN A N 1
ATOM 1616 C CA . ASN A 1 199 ? 8.255 5.451 -22.372 1.00 72.62 199 ASN A CA 1
ATOM 1617 C C . ASN A 1 199 ? 8.348 6.985 -22.284 1.00 72.62 199 ASN A C 1
ATOM 1619 O O . ASN A 1 199 ? 7.399 7.698 -22.619 1.00 72.62 199 ASN A O 1
ATOM 1623 N N . ALA A 1 200 ? 9.518 7.511 -21.927 1.00 66.06 200 ALA A N 1
ATOM 1624 C CA . ALA A 1 200 ? 9.822 8.937 -21.917 1.00 66.06 200 ALA A CA 1
ATOM 1625 C C . ALA A 1 200 ? 9.774 9.602 -23.302 1.00 66.06 200 ALA A C 1
ATOM 1627 O O . ALA A 1 200 ? 9.489 10.796 -23.422 1.00 66.06 200 ALA A O 1
ATOM 1628 N N . GLN A 1 201 ? 10.043 8.844 -24.367 1.00 62.91 201 GLN A N 1
ATOM 1629 C CA . GLN A 1 201 ? 10.103 9.361 -25.739 1.00 62.91 201 GLN A CA 1
ATOM 1630 C C . GLN A 1 201 ? 8.717 9.655 -26.344 1.00 62.91 201 GLN A C 1
ATOM 1632 O O . GLN A 1 201 ? 8.622 10.122 -27.480 1.00 62.91 201 GLN A O 1
ATOM 1637 N N . THR A 1 202 ? 7.634 9.477 -25.581 1.00 58.25 202 THR A N 1
ATOM 1638 C CA . THR A 1 202 ? 6.235 9.660 -26.012 1.00 58.25 202 THR A CA 1
ATOM 1639 C C . THR A 1 202 ? 5.782 11.134 -26.174 1.00 58.25 202 THR A C 1
ATOM 1641 O O . THR A 1 202 ? 4.598 11.407 -26.372 1.00 58.25 202 THR A O 1
ATOM 1644 N N . ARG A 1 203 ? 6.728 12.093 -26.217 1.00 51.50 203 ARG A N 1
ATOM 1645 C CA . ARG A 1 203 ? 6.572 13.520 -26.608 1.00 51.50 203 ARG A CA 1
ATOM 1646 C C . ARG A 1 203 ? 5.616 14.356 -25.732 1.00 51.50 203 ARG A C 1
ATOM 1648 O O . ARG A 1 203 ? 4.598 14.871 -26.203 1.00 51.50 203 ARG A O 1
ATOM 1655 N N . ILE A 1 204 ? 6.001 14.570 -24.470 1.00 46.00 204 ILE A N 1
ATOM 1656 C CA . ILE A 1 204 ? 5.463 15.627 -23.589 1.00 46.00 204 ILE A CA 1
ATOM 1657 C C . ILE A 1 204 ? 6.627 16.514 -23.133 1.00 46.00 204 ILE A C 1
ATOM 1659 O O . ILE A 1 204 ? 7.563 16.032 -22.497 1.00 46.00 204 ILE A O 1
ATOM 1663 N N . GLU A 1 205 ? 6.565 17.804 -23.458 1.00 44.00 205 GLU A N 1
ATOM 1664 C CA . GLU A 1 205 ? 7.677 18.767 -23.365 1.00 44.00 205 GLU A CA 1
ATOM 1665 C C . GLU A 1 205 ? 8.270 18.945 -21.953 1.00 44.00 205 GLU A C 1
ATOM 1667 O O . GLU A 1 205 ? 9.433 19.303 -21.841 1.00 44.00 205 GLU A O 1
ATOM 1672 N N . VAL A 1 206 ? 7.544 18.638 -20.869 1.00 47.66 206 VAL A N 1
ATOM 1673 C CA . VAL A 1 206 ? 7.985 18.943 -19.486 1.00 47.66 206 VAL A CA 1
ATOM 1674 C C . VAL A 1 206 ? 8.956 17.904 -18.906 1.00 47.66 206 VAL A C 1
ATOM 1676 O O . VAL A 1 206 ? 9.910 18.259 -18.221 1.00 47.66 206 VAL A O 1
ATOM 1679 N N . VAL A 1 207 ? 8.769 16.620 -19.215 1.00 45.25 207 VAL A N 1
ATOM 1680 C CA . VAL A 1 207 ? 9.703 15.546 -18.815 1.00 45.25 207 VAL A CA 1
ATOM 1681 C C . VAL A 1 207 ? 10.659 15.209 -19.944 1.00 45.25 207 VAL A C 1
ATOM 1683 O O . VAL A 1 207 ? 11.801 14.857 -19.671 1.00 45.25 207 VAL A O 1
ATOM 1686 N N . GLY A 1 208 ? 10.240 15.448 -21.193 1.00 41.91 208 GLY A N 1
ATOM 1687 C CA . GLY A 1 208 ? 11.164 15.701 -22.287 1.00 41.91 208 GLY A CA 1
ATOM 1688 C C . GLY A 1 208 ? 12.222 16.692 -21.824 1.00 41.91 208 GLY A C 1
ATOM 1689 O O . GLY A 1 208 ? 13.370 16.318 -21.811 1.00 41.91 208 GLY A O 1
ATOM 1690 N N . ALA A 1 209 ? 11.859 17.853 -21.271 1.00 43.41 209 ALA A N 1
ATOM 1691 C CA . ALA A 1 209 ? 12.814 18.820 -20.735 1.00 43.41 209 ALA A CA 1
ATOM 1692 C C . ALA A 1 209 ? 13.582 18.380 -19.478 1.00 43.41 209 ALA A C 1
ATOM 1694 O O . ALA A 1 209 ? 14.662 18.906 -19.296 1.00 43.41 209 ALA A O 1
ATOM 1695 N N . GLN A 1 210 ? 13.111 17.451 -18.629 1.00 47.28 210 GLN A N 1
ATOM 1696 C CA . GLN A 1 210 ? 13.876 16.948 -17.463 1.00 47.28 210 GLN A CA 1
ATOM 1697 C C . GLN A 1 210 ? 14.843 15.809 -17.811 1.00 47.28 210 GLN A C 1
ATOM 1699 O O . GLN A 1 210 ? 15.938 15.749 -17.264 1.00 47.28 210 GLN A O 1
ATOM 1704 N N . ILE A 1 211 ? 14.470 14.934 -18.742 1.00 49.25 211 ILE A N 1
ATOM 1705 C CA . ILE A 1 211 ? 15.328 13.879 -19.305 1.00 49.25 211 ILE A CA 1
ATOM 1706 C C . ILE A 1 211 ? 16.292 14.486 -20.315 1.00 49.25 211 ILE A C 1
ATOM 1708 O O . ILE A 1 211 ? 17.461 14.117 -20.368 1.00 49.25 211 ILE A O 1
ATOM 1712 N N . GLN A 1 212 ? 15.811 15.468 -21.072 1.00 44.94 212 GLN A N 1
ATOM 1713 C CA . GLN A 1 212 ? 16.625 16.340 -21.887 1.00 44.94 212 GLN A CA 1
ATOM 1714 C C . GLN A 1 212 ? 17.455 17.267 -20.991 1.00 44.94 212 GLN A C 1
ATOM 1716 O O . GLN A 1 212 ? 18.589 17.429 -21.342 1.00 44.94 212 GLN A O 1
ATOM 1721 N N . LEU A 1 213 ? 17.050 17.741 -19.796 1.00 45.84 213 LEU A N 1
ATOM 1722 C CA . LEU A 1 213 ? 17.960 18.399 -18.821 1.00 45.84 213 LEU A CA 1
ATOM 1723 C C . LEU A 1 213 ? 18.960 17.412 -18.218 1.00 45.84 213 LEU A C 1
ATOM 1725 O O . LEU A 1 213 ? 20.077 17.792 -17.903 1.00 45.84 213 LEU A O 1
ATOM 1729 N N . ALA A 1 214 ? 18.581 16.153 -17.997 1.00 48.41 214 ALA A N 1
ATOM 1730 C CA . ALA A 1 214 ? 19.516 15.125 -17.557 1.00 48.41 214 ALA A CA 1
ATOM 1731 C C . ALA A 1 214 ? 20.557 14.835 -18.652 1.00 48.41 214 ALA A C 1
ATOM 1733 O O . ALA A 1 214 ? 21.711 14.588 -18.307 1.00 48.41 214 ALA A O 1
ATOM 1734 N N . ARG A 1 215 ? 20.158 14.951 -19.931 1.00 45.28 215 ARG A N 1
ATOM 1735 C CA . ARG A 1 215 ? 21.023 14.971 -21.123 1.00 45.28 215 ARG A CA 1
ATOM 1736 C C . ARG A 1 215 ? 21.719 16.317 -21.397 1.00 45.28 215 ARG A C 1
ATOM 1738 O O . ARG A 1 215 ? 22.811 16.282 -21.915 1.00 45.28 215 ARG A O 1
ATOM 1745 N N . ASP A 1 216 ? 21.151 17.474 -21.057 1.00 44.28 216 ASP A N 1
ATOM 1746 C CA . ASP A 1 216 ? 21.555 18.822 -21.526 1.00 44.28 216 ASP A CA 1
ATOM 1747 C C . ASP A 1 216 ? 22.190 19.666 -20.406 1.00 44.28 216 ASP A C 1
ATOM 1749 O O . ASP A 1 216 ? 22.896 20.640 -20.679 1.00 44.28 216 ASP A O 1
ATOM 1753 N N . ASN A 1 217 ? 22.077 19.237 -19.140 1.00 45.91 217 ASN A N 1
ATOM 1754 C CA . ASN A 1 217 ? 23.033 19.603 -18.087 1.00 45.91 217 ASN A CA 1
ATOM 1755 C C . ASN A 1 217 ? 24.464 19.130 -18.425 1.00 45.91 217 ASN A C 1
ATOM 1757 O O . ASN A 1 217 ? 25.382 19.439 -17.673 1.00 45.91 217 ASN A O 1
ATOM 1761 N N . ASP A 1 218 ? 24.653 18.469 -19.572 1.00 49.66 218 ASP A N 1
ATOM 1762 C CA . ASP A 1 218 ? 25.899 18.379 -20.339 1.00 49.66 218 ASP A CA 1
ATOM 1763 C C . ASP A 1 218 ? 26.540 19.745 -20.694 1.00 49.66 218 ASP A C 1
ATOM 1765 O O . ASP A 1 218 ? 27.644 19.748 -21.237 1.00 49.66 218 ASP A O 1
ATOM 1769 N N . SER A 1 219 ? 25.922 20.911 -20.424 1.00 46.09 219 SER A N 1
ATOM 1770 C CA . SER A 1 219 ? 26.458 22.191 -20.937 1.00 46.09 219 SER A CA 1
ATOM 1771 C C . SER A 1 219 ? 26.517 23.414 -20.004 1.00 46.09 219 SER A C 1
ATOM 1773 O O . SER A 1 219 ? 27.181 24.386 -20.372 1.00 46.09 219 SER A O 1
ATOM 1775 N N . THR A 1 220 ? 25.923 23.419 -18.801 1.00 46.97 220 THR A N 1
ATOM 1776 C CA . THR A 1 220 ? 25.808 24.676 -18.009 1.00 46.97 220 THR A CA 1
ATOM 1777 C C . THR A 1 220 ? 26.171 24.632 -16.523 1.00 46.97 220 THR A C 1
ATOM 1779 O O . THR A 1 220 ? 26.252 25.695 -15.906 1.00 46.97 220 THR A O 1
ATOM 1782 N N . ALA A 1 221 ? 26.516 23.487 -15.928 1.00 47.59 221 ALA A N 1
ATOM 1783 C CA . ALA A 1 221 ? 27.136 23.498 -14.601 1.00 47.59 221 ALA A CA 1
ATOM 1784 C C . ALA A 1 221 ? 28.636 23.804 -14.746 1.00 47.59 221 ALA A C 1
ATOM 1786 O O . ALA A 1 221 ? 29.392 22.999 -15.289 1.00 47.59 221 ALA A O 1
ATOM 1787 N N . ALA A 1 222 ? 29.082 24.956 -14.240 1.00 46.62 222 ALA A N 1
ATOM 1788 C CA . ALA A 1 222 ? 30.470 25.436 -14.281 1.00 46.62 222 ALA A CA 1
ATOM 1789 C C . ALA A 1 222 ? 31.541 24.432 -13.775 1.00 46.62 222 ALA A C 1
ATOM 1791 O O . ALA A 1 222 ? 32.729 24.668 -13.971 1.00 46.62 222 ALA A O 1
ATOM 1792 N N . GLY A 1 223 ? 31.141 23.304 -13.174 1.00 50.28 223 GLY A N 1
ATOM 1793 C CA . GLY A 1 223 ? 32.018 22.241 -12.679 1.00 50.28 223 GLY A CA 1
ATOM 1794 C C . GLY A 1 223 ? 32.338 21.083 -13.640 1.00 50.28 223 GLY A C 1
ATOM 1795 O O . GLY A 1 223 ? 33.135 20.236 -13.261 1.00 50.28 223 GLY A O 1
ATOM 1796 N N . GLN A 1 224 ? 31.768 20.999 -14.855 1.00 50.16 224 GLN A N 1
ATOM 1797 C CA . GLN A 1 224 ? 31.919 19.797 -15.715 1.00 50.16 224 GLN A CA 1
ATOM 1798 C C . GLN A 1 224 ? 32.743 19.973 -17.003 1.00 50.16 224 GLN A C 1
ATOM 1800 O O . GLN A 1 224 ? 32.891 19.023 -17.770 1.00 50.16 224 GLN A O 1
ATOM 1805 N N . ARG A 1 225 ? 33.358 21.140 -17.242 1.00 51.09 225 ARG A N 1
ATOM 1806 C CA . ARG A 1 225 ? 34.187 21.381 -18.449 1.00 51.09 225 ARG A CA 1
ATOM 1807 C C . ARG A 1 225 ? 35.444 20.499 -18.549 1.00 51.09 225 ARG A C 1
ATOM 1809 O O . ARG A 1 225 ? 36.047 20.442 -19.615 1.00 51.09 225 ARG A O 1
ATOM 1816 N N . HIS A 1 226 ? 35.812 19.805 -17.473 1.00 55.72 226 HIS A N 1
ATOM 1817 C CA . HIS A 1 226 ? 36.992 18.939 -17.395 1.00 55.72 226 HIS A CA 1
ATOM 1818 C C . HIS A 1 226 ? 36.665 17.442 -17.301 1.00 55.72 226 HIS A C 1
ATOM 1820 O O . HIS A 1 226 ? 37.580 16.640 -17.153 1.00 55.72 226 HIS A O 1
ATOM 1826 N N . MET A 1 227 ? 35.390 17.053 -17.399 1.00 62.12 227 MET A N 1
ATOM 1827 C CA . MET A 1 227 ? 35.007 15.644 -17.319 1.00 62.12 227 MET A CA 1
ATOM 1828 C C . MET A 1 227 ? 35.234 14.901 -18.637 1.00 62.12 227 MET A C 1
ATOM 1830 O O . MET A 1 227 ? 34.803 15.315 -19.722 1.00 62.12 227 MET A O 1
ATOM 1834 N N . THR A 1 228 ? 35.845 13.732 -18.516 1.00 73.12 228 THR A N 1
ATOM 1835 C CA . THR A 1 228 ? 35.981 12.749 -19.586 1.00 73.12 228 THR A CA 1
ATOM 1836 C C . THR A 1 228 ? 34.607 12.249 -20.059 1.00 73.12 228 THR A C 1
ATOM 1838 O O . THR A 1 228 ? 33.573 12.405 -19.402 1.00 73.12 228 THR A O 1
ATOM 1841 N N . LEU A 1 229 ? 34.567 11.642 -21.249 1.00 67.44 229 LEU A N 1
ATOM 1842 C CA . LEU A 1 229 ? 33.349 11.010 -21.772 1.00 67.44 229 LEU A CA 1
ATOM 1843 C C . LEU A 1 229 ? 32.848 9.879 -20.853 1.00 67.44 229 LEU A C 1
ATOM 1845 O O . LEU A 1 229 ? 31.644 9.643 -20.759 1.00 67.44 229 LEU A O 1
ATOM 1849 N N . GLU A 1 230 ? 33.762 9.193 -20.172 1.00 69.25 230 GLU A N 1
ATOM 1850 C CA . GLU A 1 230 ? 33.458 8.085 -19.269 1.00 69.25 230 GLU A CA 1
ATOM 1851 C C . GLU A 1 230 ? 32.795 8.566 -17.970 1.00 69.25 230 GLU A C 1
ATOM 1853 O O . GLU A 1 230 ? 31.759 8.032 -17.574 1.00 69.25 230 GLU A O 1
ATOM 1858 N N . GLU A 1 231 ? 33.293 9.653 -17.377 1.00 67.25 231 GLU A N 1
ATOM 1859 C CA . GLU A 1 231 ? 32.674 10.290 -16.205 1.00 67.25 231 GLU A CA 1
ATOM 1860 C C . GLU A 1 231 ? 31.266 10.815 -16.510 1.00 67.25 231 GLU A C 1
ATOM 1862 O O . GLU A 1 231 ? 30.349 10.647 -15.705 1.00 67.25 231 GLU A O 1
ATOM 1867 N N . ARG A 1 232 ? 31.053 11.375 -17.710 1.00 59.16 232 ARG A N 1
ATOM 1868 C CA . ARG A 1 232 ? 29.715 11.788 -18.170 1.00 59.16 232 ARG A CA 1
ATOM 1869 C C . ARG A 1 232 ? 28.753 10.613 -18.296 1.00 59.16 232 ARG A C 1
ATOM 1871 O O . ARG A 1 232 ? 27.617 10.697 -17.831 1.00 59.16 232 ARG A O 1
ATOM 1878 N N . ARG A 1 233 ? 29.202 9.497 -18.880 1.00 64.38 233 ARG A N 1
ATOM 1879 C CA . ARG A 1 233 ? 28.390 8.273 -18.972 1.00 64.38 233 ARG A CA 1
ATOM 1880 C C . ARG A 1 233 ? 28.025 7.742 -17.588 1.00 64.38 233 ARG A C 1
ATOM 1882 O O . ARG A 1 233 ? 26.864 7.403 -17.374 1.00 64.38 233 ARG A O 1
ATOM 1889 N N . ARG A 1 234 ? 28.978 7.727 -16.650 1.00 68.75 234 ARG A N 1
ATOM 1890 C CA . ARG A 1 234 ? 28.755 7.289 -15.265 1.00 68.75 234 ARG A CA 1
ATOM 1891 C C . ARG A 1 234 ? 27.704 8.145 -14.552 1.00 68.75 234 ARG A C 1
ATOM 1893 O O . ARG A 1 234 ? 26.752 7.597 -14.007 1.00 68.75 234 ARG A O 1
ATOM 1900 N N . LEU A 1 235 ? 27.814 9.471 -14.636 1.00 66.06 235 LEU A N 1
ATOM 1901 C CA . LEU A 1 235 ? 26.840 10.398 -14.045 1.00 66.06 235 LEU A CA 1
ATOM 1902 C C . LEU A 1 235 ? 25.446 10.292 -14.681 1.00 66.06 235 LEU A C 1
ATOM 1904 O O . LEU A 1 235 ? 24.437 10.429 -13.991 1.00 66.06 235 LEU A O 1
ATOM 1908 N N . GLY A 1 236 ? 25.370 10.037 -15.990 1.00 64.06 236 GLY A N 1
ATOM 1909 C CA . GLY A 1 236 ? 24.100 9.803 -16.677 1.00 64.06 236 GLY A CA 1
ATOM 1910 C C . GLY A 1 236 ? 23.374 8.553 -16.168 1.00 64.06 236 GLY A C 1
ATOM 1911 O O . GLY A 1 236 ? 22.165 8.597 -15.944 1.00 64.06 236 GLY A O 1
ATOM 1912 N N . VAL A 1 237 ? 24.111 7.461 -15.940 1.00 69.56 237 VAL A N 1
ATOM 1913 C CA . VAL A 1 237 ? 23.570 6.225 -15.345 1.00 69.56 237 VAL A CA 1
ATOM 1914 C C . VAL A 1 237 ? 23.090 6.479 -13.916 1.00 69.56 237 VAL A C 1
ATOM 1916 O O . VAL A 1 237 ? 21.950 6.160 -13.589 1.00 69.56 237 VAL A O 1
ATOM 1919 N N . GLU A 1 238 ? 23.902 7.149 -13.098 1.00 72.31 238 GLU A N 1
ATOM 1920 C CA . GLU A 1 238 ? 23.559 7.479 -11.710 1.00 72.31 238 GLU A CA 1
ATOM 1921 C C . GLU A 1 238 ? 22.282 8.332 -11.605 1.00 72.31 238 GLU A C 1
ATOM 1923 O O . GLU A 1 238 ? 21.392 8.044 -10.805 1.00 72.31 238 GLU A O 1
ATOM 1928 N N . ARG A 1 239 ? 22.119 9.337 -12.473 1.00 72.44 239 ARG A N 1
ATOM 1929 C CA . ARG A 1 239 ? 20.891 10.150 -12.523 1.00 72.44 239 ARG A CA 1
ATOM 1930 C C . ARG A 1 239 ? 19.662 9.351 -12.939 1.00 72.44 239 ARG A C 1
ATOM 1932 O O . ARG A 1 239 ? 18.592 9.546 -12.364 1.00 72.44 239 ARG A O 1
ATOM 1939 N N . MET A 1 240 ? 19.799 8.472 -13.933 1.00 72.44 240 MET A N 1
ATOM 1940 C CA . MET A 1 240 ? 18.702 7.596 -14.356 1.00 72.44 240 MET A CA 1
ATOM 1941 C C . MET A 1 240 ? 18.266 6.673 -13.222 1.00 72.44 240 MET A C 1
ATOM 1943 O O . MET A 1 240 ? 17.067 6.486 -13.027 1.00 72.44 240 MET A O 1
ATOM 1947 N N . ARG A 1 241 ? 19.220 6.166 -12.437 1.00 80.75 241 ARG A N 1
ATOM 1948 C CA . ARG A 1 241 ? 18.941 5.365 -11.248 1.00 80.75 241 ARG A CA 1
ATOM 1949 C C . ARG A 1 241 ? 18.167 6.154 -10.190 1.00 80.75 241 ARG A C 1
ATOM 1951 O O . ARG A 1 241 ? 17.117 5.688 -9.761 1.00 80.75 241 ARG A O 1
ATOM 1958 N N . ILE A 1 242 ? 18.618 7.359 -9.827 1.00 80.69 242 ILE A N 1
ATOM 1959 C CA . ILE A 1 242 ? 17.905 8.229 -8.868 1.00 80.69 242 ILE A CA 1
ATOM 1960 C C . ILE A 1 242 ? 16.468 8.494 -9.342 1.00 80.69 242 ILE A C 1
ATOM 1962 O O . ILE A 1 242 ? 15.521 8.500 -8.554 1.00 80.69 242 ILE A O 1
ATOM 1966 N N . TRP A 1 243 ? 16.281 8.696 -10.647 1.00 81.56 243 TRP A N 1
ATOM 1967 C CA . TRP A 1 243 ? 14.955 8.922 -11.208 1.00 81.56 243 TRP A CA 1
ATOM 1968 C C . TRP A 1 243 ? 14.072 7.666 -11.169 1.00 81.56 243 TRP A C 1
ATOM 1970 O O . TRP A 1 243 ? 12.893 7.765 -10.818 1.00 81.56 243 TRP A O 1
ATOM 1980 N N . ALA A 1 244 ? 14.632 6.493 -11.475 1.00 85.88 244 ALA A N 1
ATOM 1981 C CA . ALA A 1 244 ? 13.943 5.209 -11.356 1.00 85.88 244 ALA A CA 1
ATOM 1982 C C . ALA A 1 244 ? 13.499 4.943 -9.913 1.00 85.88 244 ALA A C 1
ATOM 1984 O O . ALA A 1 244 ? 12.345 4.583 -9.679 1.00 85.88 244 ALA A O 1
ATOM 1985 N N . GLU A 1 245 ? 14.374 5.210 -8.947 1.00 88.69 245 GLU A N 1
ATOM 1986 C CA . GLU A 1 245 ? 14.088 5.094 -7.518 1.00 88.69 245 GLU A CA 1
ATOM 1987 C C . GLU A 1 245 ? 12.955 6.031 -7.079 1.00 88.69 245 GLU A C 1
ATOM 1989 O O . GLU A 1 245 ? 11.995 5.596 -6.434 1.00 88.69 245 GLU A O 1
ATOM 1994 N N . ALA A 1 246 ? 12.992 7.299 -7.496 1.00 85.69 246 ALA A N 1
ATOM 1995 C CA . ALA A 1 246 ? 11.941 8.267 -7.182 1.00 85.69 246 ALA A CA 1
ATOM 1996 C C . ALA A 1 246 ? 10.579 7.878 -7.789 1.00 85.69 246 ALA A C 1
ATOM 1998 O O . ALA A 1 246 ? 9.533 8.005 -7.137 1.00 85.69 246 ALA A O 1
ATOM 1999 N N . GLN A 1 247 ? 10.568 7.382 -9.031 1.00 86.25 247 GLN A N 1
ATOM 2000 C CA . GLN A 1 247 ? 9.340 6.905 -9.666 1.00 86.25 247 GLN A CA 1
ATOM 2001 C C . GLN A 1 247 ? 8.806 5.639 -9.001 1.00 86.25 247 GLN A C 1
ATOM 2003 O O . GLN A 1 247 ? 7.608 5.562 -8.730 1.00 86.25 247 GLN A O 1
ATOM 2008 N N . HIS A 1 248 ? 9.673 4.677 -8.697 1.00 92.44 248 HIS A N 1
ATOM 2009 C CA . HIS A 1 248 ? 9.297 3.465 -7.982 1.00 92.44 248 HIS A CA 1
ATOM 2010 C C . HIS A 1 248 ? 8.689 3.791 -6.618 1.00 92.44 248 HIS A C 1
ATOM 2012 O O . HIS A 1 248 ? 7.564 3.379 -6.341 1.00 92.44 248 HIS A O 1
ATOM 2018 N N . THR A 1 249 ? 9.352 4.645 -5.835 1.00 91.38 249 THR A N 1
ATOM 2019 C CA . THR A 1 249 ? 8.854 5.143 -4.544 1.00 91.38 249 THR A CA 1
ATOM 2020 C C . THR A 1 249 ? 7.464 5.775 -4.674 1.00 91.38 249 THR A C 1
ATOM 2022 O O . THR A 1 249 ? 6.584 5.542 -3.842 1.00 91.38 249 THR A O 1
ATOM 2025 N N . SER A 1 250 ? 7.234 6.552 -5.738 1.00 89.56 250 SER A N 1
ATOM 2026 C CA . SER A 1 250 ? 5.932 7.177 -6.002 1.00 89.56 250 SER A CA 1
ATOM 2027 C C . SER A 1 250 ? 4.851 6.141 -6.329 1.00 89.56 250 SER A C 1
ATOM 2029 O O . SER A 1 250 ? 3.760 6.193 -5.760 1.00 89.56 250 SER A O 1
ATOM 2031 N N . MET A 1 251 ? 5.155 5.169 -7.196 1.00 91.62 251 MET A N 1
ATOM 2032 C CA . MET A 1 251 ? 4.225 4.097 -7.574 1.00 91.62 251 MET A CA 1
ATOM 2033 C C . MET A 1 251 ? 3.882 3.191 -6.390 1.00 91.62 251 MET A C 1
ATOM 2035 O O . MET A 1 251 ? 2.708 2.899 -6.167 1.00 91.62 251 MET A O 1
ATOM 2039 N N . VAL A 1 252 ? 4.874 2.826 -5.574 1.00 94.06 252 VAL A N 1
ATOM 2040 C CA . VAL A 1 252 ? 4.682 2.130 -4.293 1.00 94.06 252 VAL A CA 1
ATOM 2041 C C . VAL A 1 252 ? 3.754 2.935 -3.383 1.00 94.06 252 VAL A C 1
ATOM 2043 O O . VAL A 1 252 ? 2.794 2.390 -2.839 1.00 94.06 252 VAL A O 1
ATOM 2046 N N . GLY A 1 253 ? 3.969 4.250 -3.270 1.00 90.81 253 GLY A N 1
ATOM 2047 C CA . GLY A 1 253 ? 3.092 5.148 -2.517 1.00 90.81 253 GLY A CA 1
ATOM 2048 C C . GLY A 1 253 ? 1.636 5.106 -2.994 1.00 90.81 253 GLY A C 1
ATOM 2049 O O . GLY A 1 253 ? 0.724 4.974 -2.174 1.00 90.81 253 GLY A O 1
ATOM 2050 N N . TYR A 1 254 ? 1.406 5.149 -4.309 1.00 90.38 254 TYR A N 1
ATOM 2051 C CA . TYR A 1 254 ? 0.065 5.017 -4.890 1.00 90.38 254 TYR A CA 1
ATOM 20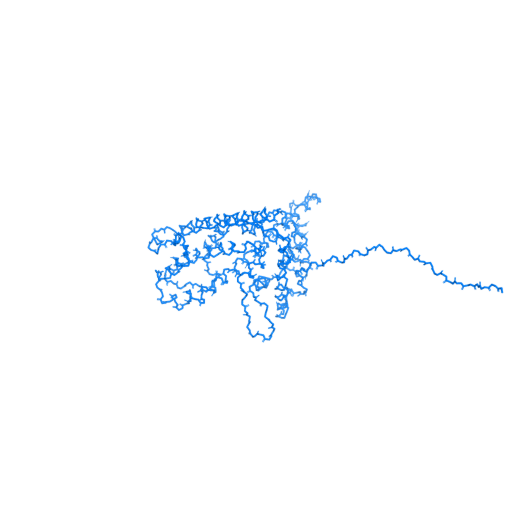52 C C . TYR A 1 254 ? -0.537 3.626 -4.673 1.00 90.38 254 TYR A C 1
ATOM 2054 O O . TYR A 1 254 ? -1.739 3.517 -4.429 1.00 90.38 254 TYR A O 1
ATOM 2062 N N . GLY A 1 255 ? 0.282 2.574 -4.713 1.00 92.75 255 GLY A N 1
ATOM 2063 C CA . GLY A 1 255 ? -0.142 1.205 -4.440 1.00 92.75 255 GLY A CA 1
ATOM 2064 C C . GLY A 1 255 ? -0.583 0.997 -2.991 1.00 92.75 255 GLY A C 1
ATOM 2065 O O . GLY A 1 255 ? -1.669 0.478 -2.735 1.00 92.75 255 GLY A O 1
ATOM 2066 N N . VAL A 1 256 ? 0.201 1.501 -2.035 1.00 91.38 256 VAL A N 1
ATOM 2067 C CA . VAL A 1 256 ? -0.169 1.526 -0.612 1.00 91.38 256 VAL A CA 1
ATOM 2068 C C . VAL A 1 256 ? -1.469 2.303 -0.402 1.00 91.38 256 VAL A C 1
ATOM 2070 O O . VAL A 1 256 ? -2.370 1.838 0.299 1.00 91.38 256 VAL A O 1
ATOM 2073 N N . GLN A 1 257 ? -1.596 3.473 -1.033 1.00 90.06 257 GLN A N 1
ATOM 2074 C CA . GLN A 1 257 ? -2.807 4.283 -0.945 1.00 90.06 257 GLN A CA 1
ATOM 2075 C C . GLN A 1 257 ? -4.037 3.542 -1.490 1.00 90.06 257 GLN A C 1
ATOM 2077 O O . GLN A 1 257 ? -5.098 3.611 -0.870 1.00 90.06 257 GLN A O 1
ATOM 2082 N N . ALA A 1 258 ? -3.893 2.809 -2.596 1.00 90.31 258 ALA A N 1
ATOM 2083 C CA . ALA A 1 258 ? -4.960 2.012 -3.196 1.00 90.31 258 ALA A CA 1
ATOM 2084 C C . ALA A 1 258 ? -5.494 0.930 -2.248 1.00 90.31 258 ALA A C 1
ATOM 2086 O O . ALA A 1 258 ? -6.707 0.839 -2.035 1.00 90.31 258 ALA A O 1
ATOM 2087 N N . VAL A 1 259 ? -4.596 0.154 -1.633 1.00 91.56 259 VAL A N 1
ATOM 2088 C CA . VAL A 1 259 ? -4.956 -0.872 -0.638 1.00 91.56 259 VAL A CA 1
ATOM 2089 C C . VAL A 1 259 ? -5.669 -0.232 0.544 1.00 91.56 259 VAL A C 1
ATOM 2091 O O . VAL A 1 259 ? -6.763 -0.651 0.926 1.00 91.56 259 VAL A O 1
ATOM 2094 N N . LEU A 1 260 ? -5.070 0.809 1.119 1.00 90.19 260 LEU A N 1
ATOM 2095 C CA . LEU A 1 260 ? -5.623 1.444 2.304 1.00 90.19 260 LEU A CA 1
ATOM 2096 C C . LEU A 1 260 ? -6.973 2.106 2.029 1.00 90.19 260 LEU A C 1
ATOM 2098 O O . LEU A 1 260 ? -7.856 2.041 2.878 1.00 90.19 260 LEU A O 1
ATOM 2102 N N . GLN A 1 261 ? -7.177 2.687 0.845 1.00 88.94 261 GLN A N 1
ATOM 2103 C CA . GLN A 1 261 ? -8.480 3.218 0.458 1.00 88.94 261 GLN A CA 1
ATOM 2104 C C . GLN A 1 261 ? -9.542 2.111 0.384 1.00 88.94 261 GLN A C 1
ATOM 2106 O O . GLN A 1 261 ? -10.675 2.336 0.808 1.00 88.94 261 GLN A O 1
ATOM 2111 N N . GLN A 1 262 ? -9.203 0.920 -0.119 1.00 89.88 262 GLN A N 1
ATOM 2112 C CA . GLN A 1 262 ? -10.134 -0.213 -0.149 1.00 89.88 262 GLN A CA 1
ATOM 2113 C C . GLN A 1 262 ? -10.459 -0.731 1.261 1.00 89.88 262 GLN A C 1
ATOM 2115 O O . GLN A 1 262 ? -11.632 -0.966 1.566 1.00 89.88 262 GLN A O 1
ATOM 2120 N N . LEU A 1 263 ? -9.459 -0.846 2.143 1.00 90.94 263 LEU A N 1
ATOM 2121 C CA . LEU A 1 263 ? -9.663 -1.210 3.552 1.00 90.94 263 LEU A CA 1
ATOM 2122 C C . LEU A 1 263 ? -10.535 -0.178 4.282 1.00 90.94 263 LEU A C 1
ATOM 2124 O O . LEU A 1 263 ? -11.486 -0.544 4.978 1.00 90.94 263 LEU A O 1
ATOM 2128 N N . TRP A 1 264 ? -10.274 1.111 4.059 1.00 89.56 264 TRP A N 1
ATOM 2129 C CA . TRP A 1 264 ? -11.056 2.200 4.639 1.00 89.56 264 TRP A CA 1
ATOM 2130 C C . TRP A 1 264 ? -12.499 2.189 4.143 1.00 89.56 264 TRP A C 1
ATOM 2132 O O . TRP A 1 264 ? -13.419 2.278 4.949 1.00 89.56 264 TRP A O 1
ATOM 2142 N N . ALA A 1 265 ? -12.716 2.009 2.838 1.00 87.44 265 ALA A N 1
ATOM 2143 C CA . ALA A 1 265 ? -14.054 1.919 2.262 1.00 87.44 265 ALA A CA 1
ATOM 2144 C C . ALA A 1 265 ? -14.841 0.724 2.830 1.00 87.44 265 ALA A C 1
ATOM 2146 O O . ALA A 1 265 ? -16.027 0.854 3.136 1.00 87.44 265 ALA A O 1
ATOM 2147 N N . LYS A 1 266 ? -14.184 -0.428 3.039 1.00 88.00 266 LYS A N 1
ATOM 2148 C CA . LYS A 1 266 ? -14.779 -1.607 3.694 1.00 88.00 266 LYS A CA 1
ATOM 2149 C C . LYS A 1 266 ? -15.166 -1.313 5.149 1.00 88.00 266 LYS A C 1
ATOM 2151 O O . LYS A 1 266 ? -16.253 -1.698 5.590 1.00 88.00 266 LYS A O 1
ATOM 2156 N N . ALA A 1 267 ? -14.306 -0.617 5.894 1.00 88.56 267 ALA A N 1
ATOM 2157 C CA . ALA A 1 267 ? -14.598 -0.190 7.260 1.00 88.56 267 ALA A CA 1
ATOM 2158 C C . ALA A 1 267 ? -15.749 0.833 7.305 1.00 88.56 267 ALA A C 1
ATOM 2160 O O . ALA A 1 267 ? -16.682 0.668 8.091 1.00 88.56 267 ALA A O 1
ATOM 2161 N N . GLU A 1 268 ? -15.733 1.847 6.435 1.00 86.88 268 GLU A N 1
ATOM 2162 C CA . GLU A 1 268 ? -16.756 2.900 6.344 1.00 86.88 268 GLU A CA 1
ATOM 2163 C C . GLU A 1 268 ? -18.129 2.333 5.968 1.00 86.88 268 GLU A C 1
ATOM 2165 O O . GLU A 1 268 ? -19.139 2.743 6.535 1.00 86.88 268 GLU A O 1
ATOM 2170 N N . ALA A 1 269 ? -18.178 1.349 5.068 1.00 85.56 269 ALA A N 1
ATOM 2171 C CA . ALA A 1 269 ? -19.416 0.672 4.686 1.00 85.56 269 ALA A CA 1
ATOM 2172 C C . ALA A 1 269 ? -20.035 -0.161 5.823 1.00 85.56 269 ALA A C 1
ATOM 2174 O O . ALA A 1 269 ? -21.161 -0.640 5.694 1.00 85.56 269 ALA A O 1
ATOM 2175 N N . THR A 1 270 ? -19.311 -0.362 6.925 1.00 83.69 270 THR A N 1
ATOM 2176 C CA . THR A 1 270 ? -19.740 -1.209 8.035 1.00 83.69 270 THR A CA 1
ATOM 2177 C C . THR A 1 270 ? -19.694 -0.443 9.356 1.00 83.69 270 THR A C 1
ATOM 2179 O O . THR A 1 270 ? -20.643 0.252 9.726 1.00 83.69 270 THR A O 1
ATOM 2182 N N . TRP A 1 271 ? -18.604 -0.580 10.096 1.00 83.69 271 TRP A N 1
ATOM 2183 C CA . TRP A 1 271 ? -18.504 -0.178 11.492 1.00 83.69 271 TRP A CA 1
ATOM 2184 C C . TRP A 1 271 ? -17.934 1.233 11.684 1.00 83.69 271 TRP A C 1
ATOM 2186 O O . TRP A 1 271 ? -18.305 1.900 12.644 1.00 83.69 271 TRP A O 1
ATOM 2196 N N . LEU A 1 272 ? -17.130 1.718 10.734 1.00 84.44 272 LEU A N 1
ATOM 2197 C CA . LEU A 1 272 ? -16.555 3.067 10.716 1.00 84.44 272 LEU A CA 1
ATOM 2198 C C . LEU A 1 272 ? -17.459 4.069 9.971 1.00 84.44 272 LEU A C 1
ATOM 2200 O O . LEU A 1 272 ? -17.028 5.161 9.613 1.00 84.44 272 LEU A O 1
ATOM 2204 N N . SER A 1 273 ? -18.721 3.728 9.693 1.00 86.50 273 SER A N 1
ATOM 2205 C CA . SER A 1 273 ? -19.640 4.665 9.034 1.00 86.50 273 SER A CA 1
ATOM 2206 C C . SER A 1 273 ? -19.803 5.946 9.856 1.00 86.50 273 SER A C 1
ATOM 2208 O O . SER A 1 273 ? -19.799 5.918 11.087 1.00 86.50 273 SER A O 1
ATOM 2210 N N . ARG A 1 274 ? -20.000 7.088 9.186 1.00 84.75 274 ARG A N 1
ATOM 2211 C CA . ARG A 1 274 ? -20.147 8.388 9.866 1.00 84.75 274 ARG A CA 1
ATOM 2212 C C . ARG A 1 274 ? -21.252 8.383 10.925 1.00 84.75 274 ARG A C 1
ATOM 2214 O O . ARG A 1 274 ? -21.086 8.987 11.975 1.00 84.75 274 ARG A O 1
ATOM 2221 N N . VAL A 1 275 ? -22.361 7.691 10.655 1.00 86.56 275 VAL A N 1
ATOM 2222 C CA . VAL A 1 275 ? -23.482 7.562 11.598 1.00 86.56 275 VAL A CA 1
ATOM 2223 C C . VAL A 1 275 ? -23.053 6.788 12.844 1.00 86.56 275 VAL A C 1
ATOM 2225 O O . VAL A 1 275 ? -23.306 7.245 13.954 1.00 86.56 275 VAL A O 1
ATOM 2228 N N . ARG A 1 276 ? -22.354 5.656 12.682 1.00 85.94 276 ARG A N 1
ATOM 2229 C CA . ARG A 1 276 ? -21.840 4.886 13.823 1.00 85.94 276 ARG A CA 1
ATOM 2230 C C . ARG A 1 276 ? -20.780 5.646 14.603 1.00 85.94 276 ARG A C 1
ATOM 2232 O O . ARG A 1 276 ? -20.783 5.577 15.823 1.00 85.94 276 ARG A O 1
ATOM 2239 N N . GLN A 1 277 ? -19.918 6.394 13.917 1.00 87.25 277 GLN A N 1
ATOM 2240 C CA . GLN A 1 277 ? -18.934 7.232 14.589 1.00 87.25 277 GLN A CA 1
ATOM 2241 C C . GLN A 1 277 ? -19.608 8.343 15.404 1.00 87.25 277 GLN A C 1
ATOM 2243 O O . GLN A 1 277 ? -19.271 8.541 16.561 1.00 87.25 277 GLN A O 1
ATOM 2248 N N . TYR A 1 278 ? -20.603 9.025 14.835 1.00 86.25 278 TYR A N 1
ATOM 2249 C CA . TYR A 1 278 ? -21.321 10.100 15.522 1.00 86.25 278 TYR A CA 1
ATOM 2250 C C . TYR A 1 278 ? -22.073 9.620 16.773 1.00 86.25 278 TYR A C 1
ATOM 2252 O O . TYR A 1 278 ? -22.141 10.336 17.766 1.00 86.25 278 TYR A O 1
ATOM 2260 N N . LEU A 1 279 ? -22.633 8.409 16.728 1.00 87.06 279 LEU A N 1
ATOM 2261 C CA . LEU A 1 279 ? -23.369 7.815 17.848 1.00 87.06 279 LEU A CA 1
ATOM 2262 C C . LEU A 1 279 ? -22.468 7.059 18.839 1.00 87.06 279 LEU A C 1
ATOM 2264 O O . LEU A 1 279 ? -22.923 6.686 19.919 1.00 87.06 279 LEU A O 1
ATOM 2268 N N . GLY A 1 280 ? -21.216 6.789 18.469 1.00 85.19 280 GLY A N 1
ATOM 2269 C CA . GLY A 1 280 ? -20.272 6.015 19.265 1.00 85.19 280 GLY A CA 1
ATOM 2270 C C . GLY A 1 280 ? -19.382 6.902 20.129 1.00 85.19 280 GLY A C 1
ATOM 2271 O O . GLY A 1 280 ? -18.850 7.901 19.662 1.00 85.19 280 GLY A O 1
ATOM 2272 N N . SER A 1 281 ? -19.154 6.494 21.377 1.00 87.81 281 SER A N 1
ATOM 2273 C CA . SER A 1 281 ? -18.080 7.052 22.206 1.00 87.81 281 SER A CA 1
ATOM 2274 C C . SER A 1 281 ? -16.707 6.555 21.748 1.00 87.81 281 SER A C 1
ATOM 2276 O O . SER A 1 281 ? -16.612 5.459 21.185 1.00 87.81 281 SER A O 1
ATOM 2278 N N . ASP A 1 282 ? -15.639 7.279 22.090 1.00 86.81 282 ASP A N 1
ATOM 2279 C CA . ASP A 1 282 ? -14.252 6.860 21.821 1.00 86.81 282 ASP A CA 1
ATOM 2280 C C . ASP A 1 282 ? -13.974 5.439 22.328 1.00 86.81 282 ASP A C 1
ATOM 2282 O O . ASP A 1 282 ? -13.409 4.614 21.612 1.00 86.81 282 ASP A O 1
ATOM 2286 N N . ARG A 1 283 ? -14.478 5.098 23.523 1.00 89.94 283 ARG A N 1
ATOM 2287 C CA . ARG A 1 283 ? -14.410 3.735 24.079 1.00 89.94 283 ARG A CA 1
ATOM 2288 C C . ARG A 1 283 ? -15.089 2.698 23.189 1.00 89.94 283 ARG A C 1
ATOM 2290 O O . ARG A 1 283 ? -14.553 1.607 23.011 1.00 89.94 283 ARG A O 1
ATOM 2297 N N . SER A 1 284 ? -16.277 3.000 22.667 1.00 90.00 284 SER A N 1
ATOM 2298 C CA . SER A 1 284 ? -17.031 2.062 21.827 1.00 90.00 284 SER A CA 1
ATOM 2299 C C . SER A 1 284 ? -16.380 1.863 20.457 1.00 90.00 284 SER A C 1
ATOM 2301 O O . SER A 1 284 ? -16.267 0.729 19.998 1.00 90.00 284 SER A O 1
ATOM 2303 N N . GLN A 1 285 ? -15.871 2.939 19.851 1.00 88.94 285 GLN A N 1
ATOM 2304 C CA . GLN A 1 285 ? -15.148 2.886 18.581 1.00 88.94 285 GLN A CA 1
ATOM 2305 C C . GLN A 1 285 ? -13.819 2.143 18.741 1.00 88.94 285 GLN A C 1
ATOM 2307 O O . GLN A 1 285 ? -13.491 1.278 17.932 1.00 88.94 285 GLN A O 1
ATOM 2312 N N . TRP A 1 286 ? -13.093 2.407 19.832 1.00 91.31 286 TRP A N 1
ATOM 2313 C CA . TRP A 1 286 ? -11.880 1.676 20.186 1.00 91.31 286 TRP A CA 1
ATOM 2314 C C . TRP A 1 286 ? -12.148 0.189 20.385 1.00 91.31 286 TRP A C 1
ATOM 2316 O O . TRP A 1 286 ? -11.406 -0.650 19.882 1.00 91.31 286 TRP A O 1
ATOM 2326 N N . LYS A 1 287 ? -13.222 -0.154 21.107 1.00 91.06 287 LYS A N 1
ATOM 2327 C CA . LYS A 1 287 ? -13.628 -1.546 21.309 1.00 91.06 287 LYS A CA 1
ATOM 2328 C C . LYS A 1 287 ? -13.915 -2.231 19.975 1.00 91.06 287 LYS A C 1
ATOM 2330 O O . LYS A 1 287 ? -13.499 -3.367 19.804 1.00 91.06 287 LYS A O 1
ATOM 2335 N N . GLU A 1 288 ? -14.572 -1.553 19.038 1.00 90.19 288 GLU A N 1
ATOM 2336 C CA . GLU A 1 288 ? -14.831 -2.092 17.701 1.00 90.19 288 GLU A CA 1
ATOM 2337 C C . GLU A 1 288 ? -13.537 -2.353 16.921 1.00 90.19 288 GLU A C 1
ATOM 2339 O O . GLU A 1 288 ? -13.376 -3.455 16.403 1.00 90.19 288 GLU A O 1
ATOM 2344 N N . VAL A 1 289 ? -12.585 -1.408 16.901 1.00 91.44 289 VAL A N 1
ATOM 2345 C CA . VAL A 1 289 ? -11.258 -1.641 16.291 1.00 91.44 289 VAL A CA 1
ATOM 2346 C C . VAL A 1 289 ? -10.571 -2.824 16.956 1.00 91.44 289 VAL A C 1
ATOM 2348 O O . VAL A 1 289 ? -10.129 -3.745 16.276 1.00 91.44 289 VAL A O 1
ATOM 2351 N N . ARG A 1 290 ? -10.549 -2.842 18.291 1.00 92.25 290 ARG A N 1
ATOM 2352 C CA . ARG A 1 290 ? -9.950 -3.923 19.068 1.00 92.25 290 ARG A CA 1
ATOM 2353 C C . ARG A 1 290 ? -10.571 -5.270 18.720 1.00 92.25 290 ARG A C 1
ATOM 2355 O O . ARG A 1 290 ? -9.824 -6.216 18.542 1.00 92.25 290 ARG A O 1
ATOM 2362 N N . MET A 1 291 ? -11.892 -5.355 18.551 1.00 90.75 291 MET A N 1
ATOM 2363 C CA . MET A 1 291 ? -12.570 -6.593 18.150 1.00 90.75 291 MET A CA 1
ATOM 2364 C C . MET A 1 291 ? -12.141 -7.109 16.771 1.00 90.75 291 MET A C 1
ATOM 2366 O O . MET A 1 291 ? -12.214 -8.306 16.527 1.00 90.75 291 MET A O 1
ATOM 2370 N N . ARG A 1 292 ? -11.676 -6.237 15.868 1.00 88.44 292 ARG A N 1
ATOM 2371 C CA . ARG A 1 292 ? -11.099 -6.646 14.572 1.00 88.44 292 ARG A CA 1
ATOM 2372 C C . ARG A 1 292 ? -9.633 -7.053 14.661 1.00 88.44 292 ARG A C 1
ATOM 2374 O O . ARG A 1 292 ? -9.121 -7.669 13.737 1.00 88.44 292 ARG A O 1
ATOM 2381 N N . CYS A 1 293 ? -8.987 -6.721 15.771 1.00 87.44 293 CYS A N 1
ATOM 2382 C CA . CYS A 1 293 ? -7.633 -7.122 16.119 1.00 87.44 293 CYS A CA 1
ATOM 2383 C C . CYS A 1 293 ? -7.603 -8.424 16.940 1.00 87.44 293 CYS A C 1
ATOM 2385 O O . CYS A 1 293 ? -6.609 -8.679 17.621 1.00 87.44 293 CYS A O 1
ATOM 2387 N N . ASP A 1 294 ? -8.691 -9.198 16.947 1.00 82.69 294 ASP A N 1
ATOM 2388 C CA . ASP A 1 294 ? -8.746 -10.471 17.661 1.00 82.69 294 ASP A CA 1
ATOM 2389 C C . ASP A 1 294 ? -7.927 -11.532 16.931 1.00 82.69 294 ASP A C 1
ATOM 2391 O O . ASP A 1 294 ? -8.120 -11.776 15.739 1.00 82.69 294 ASP A O 1
ATOM 2395 N N . ASP A 1 295 ? -7.025 -12.170 17.662 1.00 70.44 295 ASP A N 1
ATOM 2396 C CA . ASP A 1 295 ? -6.412 -13.424 17.262 1.00 70.44 295 ASP A CA 1
ATOM 2397 C C . ASP A 1 295 ? -7.105 -14.523 18.060 1.00 70.44 295 ASP A C 1
ATOM 2399 O O . ASP A 1 295 ? -6.912 -14.602 19.274 1.00 70.44 295 ASP A O 1
ATOM 2403 N N . GLU A 1 296 ? -7.879 -15.386 17.393 1.00 62.03 296 GLU A N 1
ATOM 2404 C CA . GLU A 1 296 ? -8.660 -16.468 18.021 1.00 62.03 296 GLU A CA 1
ATOM 2405 C C . GLU A 1 296 ? -7.856 -17.312 19.032 1.00 62.03 296 GLU A C 1
ATOM 2407 O O . GLU A 1 296 ? -8.439 -17.946 19.910 1.00 62.03 296 GLU A O 1
ATOM 2412 N N . ARG A 1 297 ? -6.515 -17.324 18.944 1.00 59.44 297 ARG A N 1
ATOM 2413 C CA . ARG A 1 297 ? -5.630 -18.068 19.853 1.00 59.44 297 ARG A CA 1
ATOM 2414 C C . ARG A 1 297 ? -4.973 -17.239 20.963 1.00 59.44 297 ARG A C 1
ATOM 2416 O O . ARG A 1 297 ? -4.527 -17.830 21.941 1.00 59.44 297 ARG A O 1
ATOM 2423 N N . HIS A 1 298 ? -4.857 -15.918 20.822 1.00 59.75 298 HIS A N 1
ATOM 2424 C CA . HIS A 1 298 ? -4.093 -15.059 21.751 1.00 59.75 298 HIS A CA 1
ATOM 2425 C C . HIS A 1 298 ? -4.894 -13.858 22.270 1.00 59.75 298 HIS A C 1
ATOM 2427 O O . HIS A 1 298 ? -4.384 -13.070 23.070 1.00 59.75 298 HIS A O 1
ATOM 2433 N N . GLY A 1 299 ? -6.149 -13.738 21.841 1.00 76.00 299 GLY A N 1
ATOM 2434 C CA . GLY A 1 299 ? -6.997 -12.595 22.111 1.00 76.00 299 GLY A CA 1
ATOM 2435 C C . GLY A 1 299 ? -6.534 -11.351 21.360 1.00 76.00 299 GLY A C 1
ATOM 2436 O O . GLY A 1 299 ? -5.781 -11.389 20.388 1.00 76.00 299 GLY A O 1
ATOM 2437 N N . TYR A 1 300 ? -6.999 -10.207 21.838 1.00 86.44 300 TYR A N 1
ATOM 2438 C CA . TYR A 1 300 ? -6.755 -8.923 21.202 1.00 86.44 300 TYR A CA 1
ATOM 2439 C C . TYR A 1 300 ? -5.327 -8.427 21.426 1.00 86.44 300 TYR A C 1
ATOM 2441 O O . TYR A 1 300 ? -4.943 -8.167 22.568 1.00 86.44 300 TYR A O 1
ATOM 2449 N N . TRP A 1 301 ? -4.583 -8.194 20.341 1.00 91.19 301 TRP A N 1
ATOM 2450 C CA . TRP A 1 301 ? -3.255 -7.572 20.432 1.00 91.19 301 TRP A CA 1
ATOM 2451 C C . TRP A 1 301 ? -3.325 -6.070 20.736 1.00 91.19 301 TRP A C 1
ATOM 2453 O O . TRP A 1 301 ? -2.407 -5.508 21.322 1.00 91.19 301 TRP A O 1
ATOM 2463 N N . LEU A 1 302 ? -4.426 -5.404 20.370 1.00 92.81 302 LEU A N 1
ATOM 2464 C CA . LEU A 1 302 ? -4.619 -3.995 20.699 1.00 92.81 302 LEU A CA 1
ATOM 2465 C C . LEU A 1 302 ? -5.029 -3.850 22.185 1.00 92.81 302 LEU A C 1
ATOM 2467 O O . LEU A 1 302 ? -5.987 -4.512 22.619 1.00 92.81 302 LEU A O 1
ATOM 2471 N N . PRO A 1 303 ? -4.375 -2.967 22.969 1.00 91.81 303 PRO A N 1
ATOM 2472 C CA . PRO A 1 303 ? -4.717 -2.749 24.373 1.00 91.81 303 PRO A CA 1
ATOM 2473 C C . PRO A 1 303 ? -6.154 -2.250 24.547 1.00 91.81 303 PRO A C 1
ATOM 2475 O O . PRO A 1 303 ? -6.801 -1.754 23.618 1.00 91.81 303 PRO A O 1
ATOM 2478 N N . THR A 1 304 ? -6.689 -2.379 25.763 1.00 93.06 304 THR A N 1
ATOM 2479 C CA . THR A 1 304 ? -7.994 -1.777 26.083 1.00 93.06 304 THR A CA 1
ATOM 2480 C C . THR A 1 304 ? -7.911 -0.253 25.995 1.00 93.06 304 THR A C 1
ATOM 2482 O O . THR A 1 304 ? -6.830 0.317 26.124 1.00 93.06 304 THR A O 1
ATOM 2485 N N . TYR A 1 305 ? -9.051 0.417 25.799 1.00 92.19 305 TYR A N 1
ATOM 2486 C CA . TYR A 1 305 ? -9.090 1.882 25.706 1.00 92.19 305 TYR A CA 1
ATOM 2487 C C . TYR A 1 305 ? -8.389 2.549 26.899 1.00 92.19 305 TYR A C 1
ATOM 2489 O O . TYR A 1 305 ? -7.572 3.443 26.715 1.00 92.19 305 TYR A O 1
ATOM 2497 N N . ASP A 1 306 ? -8.652 2.064 28.114 1.00 92.62 306 ASP A N 1
ATOM 2498 C CA . ASP A 1 306 ? -8.092 2.646 29.336 1.00 92.62 306 ASP A CA 1
ATOM 2499 C C . ASP A 1 306 ? -6.576 2.494 29.415 1.00 92.62 306 ASP A C 1
ATOM 2501 O O . ASP A 1 306 ? -5.880 3.447 29.750 1.00 92.62 306 ASP A O 1
ATOM 2505 N N . GLN A 1 307 ? -6.048 1.332 29.032 1.00 92.81 307 GLN A N 1
ATOM 2506 C CA . GLN A 1 307 ? -4.602 1.118 28.949 1.00 92.81 307 GLN A CA 1
ATOM 2507 C C . GLN A 1 307 ? -3.973 2.005 27.869 1.00 92.81 307 GLN A C 1
ATOM 2509 O O . GLN A 1 307 ? -2.969 2.671 28.117 1.00 92.81 307 GLN A O 1
ATOM 2514 N N . ALA A 1 308 ? -4.599 2.066 26.692 1.00 91.31 308 ALA A N 1
ATOM 2515 C CA . ALA A 1 308 ? -4.089 2.807 25.548 1.00 91.31 308 ALA A CA 1
ATOM 2516 C C . ALA A 1 308 ? -4.029 4.321 25.785 1.00 91.31 308 ALA A C 1
ATOM 2518 O O . ALA A 1 308 ? -3.144 4.980 25.246 1.00 91.31 308 ALA A O 1
ATOM 2519 N N . MET A 1 309 ? -4.951 4.884 26.573 1.00 91.69 309 MET A N 1
ATOM 2520 C CA . MET A 1 309 ? -4.940 6.313 26.910 1.00 91.69 309 MET A CA 1
ATOM 2521 C C . MET A 1 309 ? -3.900 6.672 27.982 1.00 91.69 309 MET A C 1
ATOM 2523 O O . MET A 1 309 ? -3.490 7.829 28.052 1.00 91.69 309 MET A O 1
ATOM 2527 N N . LEU A 1 310 ? -3.458 5.705 28.794 1.00 92.75 310 LEU A N 1
ATOM 2528 C CA . LEU A 1 310 ? -2.437 5.903 29.832 1.00 92.75 310 LEU A CA 1
ATOM 2529 C C . LEU A 1 310 ? -1.002 5.731 29.312 1.00 92.75 310 LEU A C 1
ATOM 2531 O O . LEU A 1 310 ? -0.063 6.268 29.892 1.00 92.75 310 LEU A O 1
ATOM 2535 N N . GLN A 1 311 ? -0.825 4.974 28.233 1.00 92.50 311 GLN A N 1
ATOM 2536 C CA . GLN A 1 311 ? 0.470 4.704 27.608 1.00 92.50 311 GLN A CA 1
ATOM 2537 C C . GLN A 1 311 ? 0.773 5.713 26.500 1.00 92.50 311 GLN A C 1
ATOM 2539 O O . GLN A 1 311 ? -0.165 6.276 25.949 1.00 92.50 311 GLN A O 1
ATOM 2544 N N . PRO A 1 312 ? 2.032 5.947 26.102 1.00 92.12 312 PRO A N 1
ATOM 2545 C CA . PRO A 1 312 ? 2.341 6.766 24.926 1.00 92.12 312 PRO A CA 1
ATOM 2546 C C . PRO A 1 312 ? 1.901 6.090 23.600 1.00 92.12 312 PRO A C 1
ATOM 2548 O O . PRO A 1 312 ? 1.467 4.937 23.587 1.00 92.12 312 PRO A O 1
ATOM 2551 N N . ALA A 1 313 ? 1.805 6.865 22.508 1.00 88.56 313 ALA A N 1
ATOM 2552 C CA . ALA A 1 313 ? 1.133 6.448 21.258 1.00 88.56 313 ALA A CA 1
ATOM 2553 C C . ALA A 1 313 ? 1.922 5.421 20.438 1.00 88.56 313 ALA A C 1
ATOM 2555 O O . ALA A 1 313 ? 1.334 4.564 19.783 1.00 88.56 313 ALA A O 1
ATOM 2556 N N . ASP A 1 314 ? 3.240 5.499 20.525 1.00 91.69 314 ASP A N 1
ATOM 2557 C CA . ASP A 1 314 ? 4.224 4.529 20.050 1.00 91.69 314 ASP A CA 1
ATOM 2558 C C . ASP A 1 314 ? 3.945 3.093 20.517 1.00 91.69 314 ASP A C 1
ATOM 2560 O O . ASP A 1 314 ? 4.123 2.169 19.727 1.00 91.69 314 ASP A O 1
ATOM 2564 N N . VAL A 1 315 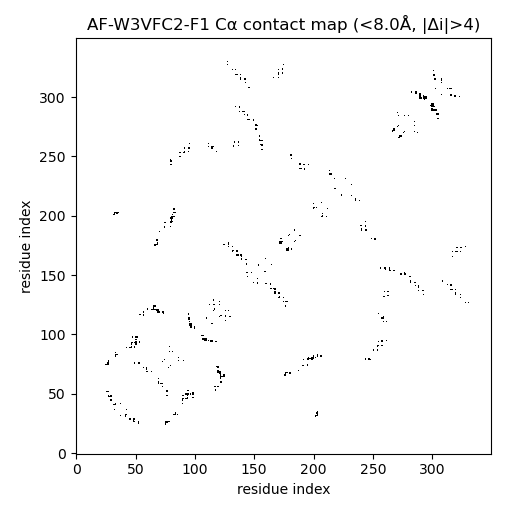? 3.376 2.889 21.711 1.00 93.12 315 VAL A N 1
ATOM 2565 C CA . VAL A 1 315 ? 3.010 1.540 22.188 1.00 93.12 315 VAL A CA 1
ATOM 2566 C C . VAL A 1 315 ? 2.061 0.817 21.225 1.00 93.12 315 VAL A C 1
ATOM 2568 O O . VAL A 1 315 ? 2.191 -0.384 21.015 1.00 93.12 315 VAL A O 1
ATOM 2571 N N . ILE A 1 316 ? 1.144 1.529 20.559 1.00 94.44 316 ILE A N 1
ATOM 2572 C CA . ILE A 1 316 ? 0.242 0.922 19.559 1.00 94.44 316 ILE A CA 1
ATOM 2573 C C . ILE A 1 316 ? 1.040 0.368 18.371 1.00 94.44 316 ILE A C 1
ATOM 2575 O O . ILE A 1 316 ? 0.708 -0.688 17.829 1.00 94.44 316 ILE A O 1
ATOM 2579 N N . VAL A 1 317 ? 2.090 1.083 17.964 1.00 95.69 317 VAL A N 1
ATOM 2580 C CA . VAL A 1 317 ? 2.973 0.683 16.866 1.00 95.69 317 VAL A CA 1
ATOM 2581 C C . VAL A 1 317 ? 3.804 -0.530 17.279 1.00 95.69 317 VAL A C 1
ATOM 2583 O O . VAL A 1 317 ? 3.923 -1.475 16.501 1.00 95.69 317 VAL A O 1
ATOM 2586 N N . ASP A 1 318 ? 4.335 -0.541 18.498 1.00 95.31 318 ASP A N 1
ATOM 2587 C CA . ASP A 1 318 ? 5.154 -1.644 19.008 1.00 95.31 318 ASP A CA 1
ATOM 2588 C C . ASP A 1 318 ? 4.354 -2.935 19.210 1.00 95.31 318 ASP A C 1
ATOM 2590 O O . ASP A 1 318 ? 4.834 -4.017 18.853 1.00 95.31 318 ASP A O 1
ATOM 2594 N N . GLU A 1 319 ? 3.115 -2.836 19.693 1.00 94.50 319 GLU A N 1
ATOM 2595 C CA . GLU A 1 319 ? 2.197 -3.976 19.786 1.00 94.50 319 GLU A CA 1
ATOM 2596 C C . GLU A 1 319 ? 1.853 -4.521 18.395 1.00 94.50 319 GLU A C 1
ATOM 2598 O O . GLU A 1 319 ? 1.933 -5.730 18.163 1.00 94.50 319 GLU A O 1
ATOM 2603 N N . ALA A 1 320 ? 1.577 -3.643 17.422 1.00 95.62 320 ALA A N 1
ATOM 2604 C CA . ALA A 1 320 ? 1.331 -4.052 16.040 1.00 95.62 320 ALA A CA 1
ATOM 2605 C C . ALA A 1 320 ? 2.551 -4.760 15.428 1.00 95.62 320 ALA A C 1
ATOM 2607 O O . ALA A 1 320 ? 2.411 -5.815 14.806 1.00 95.62 320 ALA A O 1
ATOM 2608 N N . LYS A 1 321 ? 3.761 -4.222 15.638 1.00 96.69 321 LYS A N 1
ATOM 2609 C CA . LYS A 1 321 ? 5.024 -4.829 15.187 1.00 96.69 321 LYS A CA 1
ATOM 2610 C C . LYS A 1 321 ? 5.254 -6.194 15.840 1.00 96.69 321 LYS A C 1
ATOM 2612 O O . LYS A 1 321 ? 5.630 -7.149 15.162 1.00 96.69 321 LYS A O 1
ATOM 2617 N N . THR A 1 322 ? 5.023 -6.305 17.145 1.00 95.00 322 THR A N 1
ATOM 2618 C CA . THR A 1 322 ? 5.186 -7.554 17.904 1.00 95.00 322 THR A CA 1
ATOM 2619 C C . THR A 1 322 ? 4.201 -8.619 17.441 1.00 95.00 322 THR A C 1
ATOM 2621 O O . THR A 1 322 ? 4.598 -9.756 17.174 1.00 95.00 322 THR A O 1
ATOM 2624 N N . TYR A 1 323 ? 2.933 -8.245 17.278 1.00 94.25 323 TYR A N 1
ATOM 2625 C CA . TYR A 1 323 ? 1.904 -9.131 16.755 1.00 94.25 323 TYR A CA 1
ATOM 2626 C C . TYR A 1 323 ? 2.219 -9.587 15.327 1.00 94.25 323 TYR A C 1
ATOM 2628 O O . TYR A 1 323 ? 2.158 -10.781 15.032 1.00 94.25 323 TYR A O 1
ATOM 2636 N N . LEU A 1 324 ? 2.634 -8.663 14.457 1.00 95.06 324 LEU A N 1
ATOM 2637 C CA . LEU A 1 324 ? 2.975 -8.967 13.071 1.00 95.06 324 LEU A CA 1
ATOM 2638 C C . LEU A 1 324 ? 4.133 -9.967 12.956 1.00 95.06 324 LEU A C 1
ATOM 2640 O O . LEU A 1 324 ? 4.049 -10.892 12.152 1.00 95.06 324 LEU A O 1
ATOM 2644 N N . ARG A 1 325 ? 5.187 -9.842 13.776 1.00 95.00 325 ARG A N 1
ATOM 2645 C CA . ARG A 1 325 ? 6.286 -10.829 13.791 1.00 95.00 325 ARG A CA 1
ATOM 2646 C C . ARG A 1 325 ? 5.768 -12.234 14.096 1.00 95.00 325 ARG A C 1
ATOM 2648 O O . ARG A 1 325 ? 6.009 -13.150 13.316 1.00 95.00 325 ARG A O 1
ATOM 2655 N N . ARG A 1 326 ? 4.953 -12.380 15.148 1.00 91.81 326 ARG A N 1
ATOM 2656 C CA . ARG A 1 326 ? 4.323 -13.665 15.506 1.00 91.81 326 ARG A CA 1
ATOM 2657 C C . ARG A 1 326 ? 3.394 -14.180 14.406 1.00 91.81 326 ARG A C 1
ATOM 2659 O O . ARG A 1 326 ? 3.347 -15.379 14.137 1.00 91.81 326 ARG A O 1
ATOM 2666 N N . TYR A 1 327 ? 2.632 -13.292 13.764 1.00 91.00 327 TYR A N 1
ATOM 2667 C CA . TYR A 1 327 ? 1.778 -13.641 12.628 1.00 91.00 327 TYR A CA 1
ATOM 2668 C C . TYR A 1 327 ? 2.597 -14.246 11.479 1.00 91.00 327 TYR A C 1
ATOM 2670 O O . TYR A 1 327 ? 2.262 -15.330 10.999 1.00 91.00 327 TYR A O 1
ATOM 2678 N N . LEU A 1 328 ? 3.694 -13.594 11.087 1.00 92.00 328 LEU A N 1
ATOM 2679 C CA . LEU A 1 328 ? 4.563 -14.049 10.001 1.00 92.00 328 LEU A CA 1
ATOM 2680 C C . LEU A 1 328 ? 5.306 -15.349 10.351 1.00 92.00 328 LEU A C 1
ATOM 2682 O O . LEU A 1 328 ? 5.364 -16.251 9.519 1.00 92.00 328 LEU A O 1
ATOM 2686 N N . GLU A 1 329 ? 5.803 -15.493 11.582 1.00 90.56 329 GLU A N 1
ATOM 2687 C CA . GLU A 1 329 ? 6.455 -16.722 12.066 1.00 90.56 329 GLU A CA 1
ATOM 2688 C C . GLU A 1 329 ? 5.521 -17.938 11.986 1.00 90.56 329 GLU A C 1
ATOM 2690 O O . GLU A 1 329 ? 5.899 -18.994 11.476 1.00 90.56 329 GLU A O 1
ATOM 2695 N N . ARG A 1 330 ? 4.266 -17.787 12.425 1.00 85.50 330 ARG A N 1
ATOM 2696 C CA . ARG A 1 330 ? 3.267 -18.867 12.359 1.00 85.50 330 ARG A CA 1
ATOM 2697 C C . ARG A 1 330 ? 2.932 -19.259 10.929 1.00 85.50 330 ARG A C 1
ATOM 2699 O O . ARG A 1 330 ? 2.738 -20.441 10.645 1.00 85.50 330 ARG A O 1
ATOM 2706 N N . ARG A 1 331 ? 2.870 -18.282 10.024 1.00 81.75 331 ARG A N 1
ATOM 2707 C CA . ARG A 1 331 ? 2.653 -18.544 8.599 1.00 81.75 331 ARG A CA 1
ATOM 2708 C C . ARG A 1 331 ? 3.820 -19.306 7.993 1.00 81.75 331 ARG A C 1
ATOM 2710 O O . ARG A 1 331 ? 3.587 -20.317 7.339 1.00 81.75 331 ARG A O 1
ATOM 2717 N N . ALA A 1 332 ? 5.051 -18.894 8.284 1.00 83.69 332 ALA A N 1
ATOM 2718 C CA . ALA A 1 332 ? 6.241 -19.616 7.847 1.00 83.69 332 ALA A CA 1
ATOM 2719 C C . ALA A 1 332 ? 6.250 -21.070 8.362 1.00 83.69 332 ALA A C 1
ATOM 2721 O O . ALA A 1 332 ? 6.523 -21.986 7.588 1.00 83.69 332 ALA A O 1
ATOM 2722 N N . ALA A 1 333 ? 5.874 -21.293 9.627 1.00 81.25 333 ALA A N 1
ATOM 2723 C CA . ALA A 1 333 ? 5.761 -22.631 10.213 1.00 81.25 333 ALA A CA 1
ATOM 2724 C C . ALA A 1 333 ? 4.638 -23.481 9.584 1.00 81.25 333 ALA A C 1
ATOM 2726 O O . ALA A 1 333 ? 4.810 -24.676 9.364 1.00 81.25 333 ALA A O 1
ATOM 2727 N N . SER A 1 334 ? 3.496 -22.873 9.255 1.00 76.81 334 SER A N 1
ATOM 2728 C CA . SER A 1 334 ? 2.379 -23.582 8.609 1.00 76.81 334 SER A CA 1
ATOM 2729 C C . SER A 1 334 ? 2.736 -24.004 7.178 1.00 76.81 334 SER A C 1
ATOM 2731 O O . SER A 1 334 ? 2.411 -25.109 6.749 1.00 76.81 334 SER A O 1
ATOM 2733 N N . LEU A 1 335 ? 3.458 -23.147 6.448 1.00 71.44 335 LEU A N 1
ATOM 2734 C CA . LEU A 1 335 ? 3.942 -23.441 5.098 1.00 71.44 335 LEU A CA 1
ATOM 2735 C C . LEU A 1 335 ? 5.027 -24.527 5.091 1.00 71.44 335 LEU A C 1
ATOM 2737 O O . LEU A 1 335 ? 5.058 -25.349 4.175 1.00 71.44 335 LEU A O 1
ATOM 2741 N N . SER A 1 336 ? 5.908 -24.566 6.097 1.00 70.94 336 SER A N 1
ATOM 2742 C CA . SER A 1 336 ? 6.921 -25.622 6.207 1.00 70.94 336 SER A CA 1
ATOM 2743 C C . SER A 1 336 ? 6.314 -26.978 6.584 1.00 70.94 336 SER A C 1
ATOM 2745 O O . SER A 1 336 ? 6.731 -27.991 6.025 1.00 70.94 336 SER A O 1
ATOM 2747 N N . GLN A 1 337 ? 5.288 -27.003 7.441 1.00 65.19 337 GLN A N 1
ATOM 2748 C CA . GLN A 1 337 ? 4.536 -28.221 7.774 1.00 65.19 337 GLN A CA 1
ATOM 2749 C C . GLN A 1 337 ? 3.751 -28.763 6.570 1.00 65.19 337 GLN A C 1
ATOM 2751 O O . GLN A 1 337 ? 3.909 -29.929 6.222 1.00 65.19 337 GLN A O 1
ATOM 2756 N N . GLY A 1 338 ? 3.016 -27.912 5.843 1.00 61.97 338 GLY A N 1
ATOM 2757 C CA . GLY A 1 338 ? 2.286 -28.341 4.641 1.00 61.97 338 GLY A CA 1
ATOM 2758 C C . GLY A 1 338 ? 3.190 -28.894 3.526 1.00 61.97 338 GLY A C 1
ATOM 2759 O O . GLY A 1 338 ? 2.790 -29.794 2.783 1.00 61.97 338 GLY A O 1
ATOM 2760 N N . ARG A 1 339 ? 4.439 -28.411 3.426 1.00 59.25 339 ARG A N 1
ATOM 276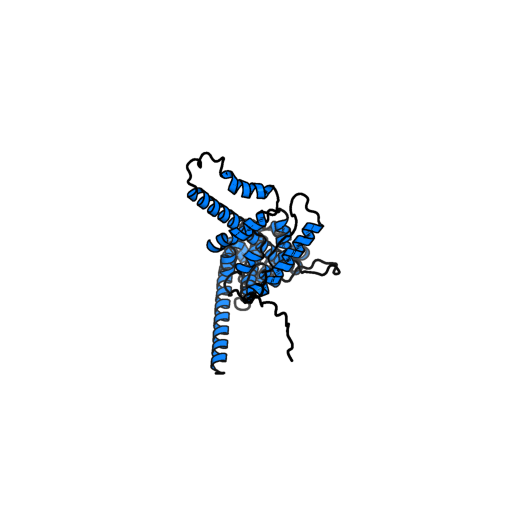1 C CA . ARG A 1 339 ? 5.462 -28.965 2.515 1.00 59.25 339 ARG A CA 1
ATOM 2762 C C . ARG A 1 339 ? 6.025 -30.309 2.990 1.00 59.25 339 ARG A C 1
ATOM 2764 O O . ARG A 1 339 ? 6.312 -31.165 2.159 1.00 59.25 339 ARG A O 1
ATOM 2771 N N . ALA A 1 340 ? 6.175 -30.509 4.299 1.00 56.41 340 ALA A N 1
ATOM 2772 C CA . ALA A 1 340 ? 6.620 -31.786 4.858 1.00 56.41 340 ALA A CA 1
ATOM 2773 C C . ALA A 1 340 ? 5.563 -32.889 4.663 1.00 56.41 340 ALA A C 1
ATOM 2775 O O . ALA A 1 340 ? 5.900 -33.996 4.243 1.00 56.41 340 ALA A O 1
ATOM 2776 N N . ASP A 1 341 ? 4.287 -32.559 4.866 1.00 53.94 341 ASP A N 1
ATOM 2777 C CA . ASP A 1 341 ? 3.177 -33.508 4.727 1.00 53.94 341 ASP A CA 1
ATOM 2778 C C . ASP A 1 341 ? 2.942 -33.913 3.261 1.00 53.94 341 ASP A C 1
ATOM 2780 O O . ASP A 1 341 ? 2.703 -35.083 2.958 1.00 53.94 341 ASP A O 1
ATOM 2784 N N . SER A 1 342 ? 3.093 -32.975 2.320 1.00 54.12 342 SER A N 1
ATOM 2785 C CA . SER A 1 342 ? 3.009 -33.262 0.878 1.00 54.12 342 SER A CA 1
ATOM 2786 C C . SER A 1 342 ? 4.219 -34.045 0.349 1.00 54.12 342 SER A C 1
ATOM 2788 O O . SER A 1 342 ? 4.053 -34.919 -0.504 1.00 54.12 342 SER A O 1
ATOM 2790 N N . GLY A 1 343 ? 5.419 -33.811 0.890 1.00 47.34 343 GLY A N 1
ATOM 2791 C CA . GLY A 1 343 ? 6.606 -34.624 0.599 1.00 47.34 343 GLY A CA 1
ATOM 2792 C C . GLY A 1 343 ? 6.512 -36.053 1.149 1.00 47.34 343 GLY A C 1
ATOM 2793 O O . GLY A 1 343 ? 6.927 -37.001 0.483 1.00 47.34 343 GLY A O 1
ATOM 2794 N N . SER A 1 344 ? 5.905 -36.226 2.327 1.00 48.91 344 SER A N 1
ATOM 2795 C CA . SER A 1 344 ? 5.653 -37.541 2.932 1.00 48.91 344 SER A CA 1
ATOM 2796 C C . SER A 1 344 ? 4.578 -38.336 2.178 1.00 48.91 344 SER A C 1
ATOM 2798 O O . SER A 1 344 ? 4.737 -39.542 1.972 1.00 48.91 344 SER A O 1
ATOM 2800 N N . ALA A 1 345 ? 3.530 -37.669 1.683 1.00 46.47 345 ALA A N 1
ATOM 2801 C CA . ALA A 1 345 ? 2.498 -38.289 0.848 1.00 46.47 345 ALA A CA 1
ATOM 2802 C C . ALA A 1 345 ? 3.036 -38.757 -0.520 1.00 46.47 345 ALA A C 1
ATOM 2804 O O . ALA A 1 345 ? 2.632 -39.805 -1.019 1.00 46.47 345 ALA A O 1
ATOM 2805 N N . ALA A 1 346 ? 3.987 -38.025 -1.110 1.00 47.41 346 ALA A N 1
ATOM 2806 C CA . ALA A 1 346 ? 4.624 -38.420 -2.368 1.00 47.41 346 ALA A CA 1
ATOM 2807 C C . ALA A 1 346 ? 5.591 -39.611 -2.205 1.00 47.41 346 ALA A C 1
ATOM 2809 O O . ALA A 1 346 ? 5.720 -40.421 -3.118 1.00 47.41 346 ALA A O 1
ATOM 2810 N N . GLN A 1 347 ? 6.234 -39.759 -1.041 1.00 47.91 347 GLN A N 1
ATOM 2811 C CA . GLN A 1 347 ? 7.107 -40.904 -0.733 1.00 47.91 347 GLN A CA 1
ATOM 2812 C C . GLN A 1 347 ? 6.355 -42.166 -0.295 1.00 47.91 347 GLN A C 1
ATOM 2814 O O . GLN A 1 347 ? 6.944 -43.237 -0.261 1.00 47.91 347 GLN A O 1
ATOM 2819 N N . SER A 1 348 ? 5.070 -42.056 0.040 1.00 47.22 348 SER A N 1
ATOM 2820 C CA . SER A 1 348 ? 4.220 -43.201 0.394 1.00 47.22 348 SER A CA 1
ATOM 2821 C C . SER A 1 348 ? 3.396 -43.733 -0.790 1.00 47.22 348 SER A C 1
ATOM 2823 O O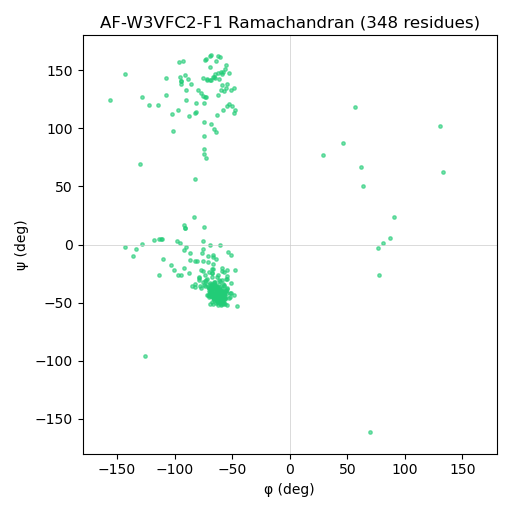 . SER A 1 348 ? 2.637 -44.688 -0.627 1.00 47.22 348 SER A O 1
ATOM 2825 N N . GLN A 1 349 ? 3.561 -43.143 -1.981 1.00 42.91 349 GLN A N 1
ATOM 2826 C CA . GLN A 1 349 ? 2.959 -43.588 -3.248 1.00 42.91 349 GLN A CA 1
ATOM 2827 C C . GLN A 1 349 ? 3.994 -43.985 -4.320 1.00 42.91 349 GLN A C 1
ATOM 2829 O O . GLN A 1 349 ? 3.604 -44.310 -5.443 1.00 42.91 349 GLN A O 1
ATOM 2834 N N . ALA A 1 350 ? 5.285 -43.970 -3.980 1.00 40.50 350 ALA A N 1
ATOM 2835 C CA . ALA A 1 350 ? 6.380 -44.545 -4.762 1.00 40.50 350 ALA A CA 1
ATOM 2836 C C . ALA A 1 350 ? 6.865 -45.825 -4.074 1.00 40.50 350 ALA A C 1
ATOM 2838 O O . ALA A 1 350 ? 7.236 -46.771 -4.804 1.00 40.50 350 ALA A O 1
#

Secondary structure (DSSP, 8-state):
--------PPPPPPPPP-PPPP---------S--SSS--HHHHHHHHHHHHHHHTTHHHHHTTS-TTS--HHHHHHHS-TT---TTHHHHHHHHHHB----TTSSS-PBPPHHHHHHHTT--HHHHHHHHHHHHHHHHHHHHHHHHHHSSPPPPSSGGGS-HHHHHHHHHHHTTSHHHHHHHS--HHHHHHHHHHHHHHHTS--HHHHHHHHHHHHTTTT-TT-TT--HHHHHHHHHHHHHHHHHHHHHHHHHHHHHHHHHHHHHHHHTTTS-HHHHHHS-HHHHHHHHHHHTEETTTEESSPPHHHHHHS-THHHHHHHHHHHHHHHHHHHHHHHHHHHHHHHHHHT--

Sequence (350 aa):
MEPGGSDAKPERPGEPPREPPRETERTVRLDGRLSGRGRPEDVTKAKREIALAFDLADEFAKRTVAGSPMWDYMEAQWPYGYPDRALPDIFHRGLTLAFVPPSWKKKAYCPIWTTLKRLGFHPDDEEHVYGTLEIAFFAILALELRTSGGRCLSKDIKFVKDQHRIAFKEIISLNNVIRQWMEPGEAYFERLREPMLRNAQTRIEVVGAQIQLARDNDSTAAGQRHMTLEERRRLGVERMRIWAEAQHTSMVGYGVQAVLQQLWAKAEATWLSRVRQYLGSDRSQWKEVRMRCDDERHGYWLPTYDQAMLQPADVIVDEAKTYLRRYLERRAASLSQGRADSGSAAQSQA

Mean predicted aligned error: 11.88 Å

Organism: Moesziomyces aphidis (NCBI:txid84754)

Solvent-accessible surface area (backbone atoms only — not comparable to full-atom values): 20300 Å² total; per-residue (Å²): 134,86,88,85,84,83,88,76,78,84,82,74,83,77,77,74,82,76,74,76,78,73,79,74,76,85,47,59,70,78,88,65,58,73,44,96,73,64,53,73,64,46,58,51,49,47,31,49,51,46,30,58,38,40,67,46,40,67,69,44,41,78,77,46,65,68,81,40,52,35,58,70,46,41,63,45,45,48,78,56,42,56,78,38,90,61,46,65,61,37,53,38,45,26,41,39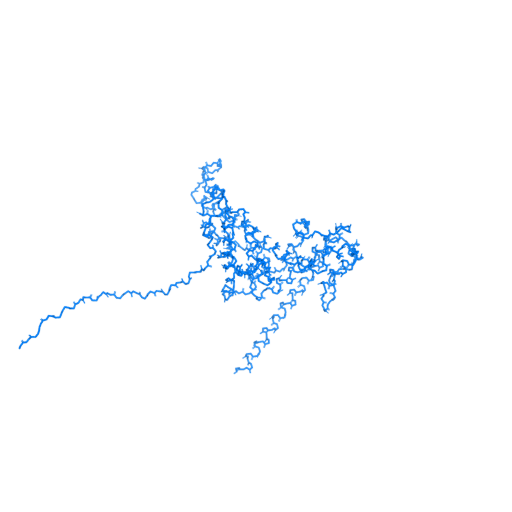,45,42,94,63,61,90,88,54,96,61,92,44,69,44,59,67,67,56,30,45,37,48,72,25,42,28,78,87,37,41,64,65,51,48,52,40,53,49,51,28,49,52,38,39,50,51,51,48,56,70,72,44,74,82,48,72,77,74,94,49,73,87,72,59,54,66,72,46,55,49,52,33,52,64,42,34,47,71,40,66,40,52,29,42,63,70,57,64,59,72,72,57,37,63,60,42,47,61,53,22,58,60,42,40,66,68,72,37,74,74,43,40,49,50,56,43,38,65,61,50,57,77,73,73,57,93,84,54,91,82,62,51,74,64,56,51,53,52,52,48,53,53,51,51,36,56,49,40,50,54,49,49,49,50,52,47,50,44,50,54,49,44,53,50,49,52,53,46,52,56,36,35,77,58,73,59,18,68,67,49,42,73,75,40,51,65,63,55,51,45,49,53,55,29,64,73,41,52,36,99,88,76,46,53,67,50,70,55,59,74,57,52,71,74,45,68,74,64,54,52,54,52,40,45,42,54,51,47,52,54,52,50,53,52,49,54,52,52,55,52,49,57,51,50,54,54,53,51,55,57,64,74,75,110

Nearest PDB structures (foldseek):
  8omv-assembly2_C  TM=1.587E-01  e=3.257E-01  Homo sapiens
  4kik-assembly1_A  TM=2.346E-01  e=3.122E+00  Homo sapiens
  8bb6-assembly2_B  TM=1.586E-01  e=3.122E+00  Arabidopsis thaliana

Radius of gyration: 26.9 Å; Cα contacts (8 Å, |Δi|>4): 334; chains: 1; bounding box: 61×70×111 Å

Foldseek 3Di:
DDDDDDDDDDDDPDDDPPDDPDPPLLFQDLPDDPADPDDVVSLVVSLVSLLVLLVCLVVLLVVDDAPAFSLVSCLRRPLAQADHPCSLVSLLSSLFWDDDPPPDPDTDTDPLLSSQSSLRHRNLCSVLLLVQLVLLLLLLVLLCLLPVVLDQDDLAPVPRDPVSVVLSVVSSCLRSRLVCQQPPDLVSLLSSLVVNVVNNVNDHVPVVVVLVCLVVCCPPDPPPPPDDPVVNVVSSSVVSSVSSNVVSNVSSVSSSSSSSSVVSVVCCVPCSPPVNSNVDDSQRSSVVSQVVQQDVVPGGLADHPVVCNVDDSCVSSVSSNVVSVVVVVVVVVVVVVVVVVVVVVVVVVD

pLDDT: mean 76.8, std 18.82, range [32.09, 97.44]